Protein AF-A0AAW8TXR7-F1 (afdb_monomer_lite)

Secondary structure (DSSP, 8-state):
-HHHHHHHHHHHHHHHHHHHHHHHHHHHHHHHH----SSHHHHHHHHHHHHHHHHHHHTTTS-HHHHHHHHHHHHHHHHHHHHHTTT-EEEEEE-TTSS-EEEEEEPTTS-EEE-GGGGGS-SSSSTT-----SSS-TT-S---PPBPSS---S-EEEEEETTEEEEEEE-TTS-EEEEEEESS---PPPHHHHHHHH-SEEE-SS-EEETTSSSEEEE-SS-EEEE-GGGEEEETTEEEEE-TT--EEEEEEE-TTSSEEEEEES-TT----EEEEE----

Radius of gyration: 25.74 Å; chains: 1; bounding box: 68×40×78 Å

Structure (mmCIF, N/CA/C/O backbone):
data_AF-A0AAW8TXR7-F1
#
_entry.id   AF-A0AAW8TXR7-F1
#
loop_
_atom_site.group_PDB
_atom_site.id
_atom_site.type_symbol
_atom_site.label_atom_id
_atom_site.label_alt_id
_atom_site.label_comp_id
_atom_site.label_asym_id
_atom_site.label_entity_id
_atom_site.label_seq_id
_atom_site.pdbx_PDB_ins_code
_atom_site.Cartn_x
_atom_site.Cartn_y
_atom_site.Cartn_z
_atom_site.occupancy
_atom_site.B_iso_or_equiv
_atom_site.auth_seq_id
_atom_site.auth_comp_id
_atom_site.auth_asym_id
_atom_site.auth_atom_id
_atom_site.pdbx_PDB_model_num
ATOM 1 N N . MET A 1 1 ? -27.185 -14.113 50.033 1.00 52.25 1 MET A N 1
ATOM 2 C CA . MET A 1 1 ? -27.588 -13.299 48.856 1.00 52.25 1 MET A CA 1
ATOM 3 C C . MET A 1 1 ? -27.057 -11.859 48.858 1.00 52.25 1 MET A C 1
ATOM 5 O O . MET A 1 1 ? -26.459 -11.481 47.861 1.00 52.25 1 MET A O 1
ATOM 9 N N . LYS A 1 2 ? -27.214 -11.048 49.926 1.00 59.97 2 LYS A N 1
ATOM 10 C CA . LYS A 1 2 ? -26.693 -9.654 49.956 1.00 59.97 2 LYS A CA 1
ATOM 11 C C . LYS A 1 2 ? -25.172 -9.556 49.721 1.00 59.97 2 LYS A C 1
ATOM 13 O O . LYS A 1 2 ? -24.739 -8.722 48.938 1.00 59.97 2 LYS A O 1
ATOM 18 N N . LYS A 1 3 ? -24.385 -10.458 50.324 1.00 62.91 3 LYS A N 1
ATOM 19 C CA . LYS A 1 3 ? -22.913 -10.490 50.201 1.00 62.91 3 LYS A CA 1
ATOM 20 C C . LYS A 1 3 ? -22.437 -10.848 48.781 1.00 62.91 3 LYS A C 1
ATOM 22 O O . LYS A 1 3 ? -21.595 -10.157 48.236 1.00 62.91 3 LYS A O 1
ATOM 27 N N . GLN A 1 4 ? -23.044 -11.853 48.140 1.00 63.09 4 GLN A N 1
ATOM 28 C CA . GLN A 1 4 ? -22.749 -12.218 46.742 1.00 63.09 4 GLN A CA 1
ATOM 29 C C . GLN A 1 4 ? -23.169 -11.134 45.739 1.00 63.09 4 GLN A C 1
ATOM 31 O O . GLN A 1 4 ? -22.418 -10.849 44.814 1.00 63.09 4 GLN A O 1
ATOM 36 N N . ARG A 1 5 ? -24.329 -10.485 45.944 1.00 66.38 5 ARG A N 1
ATOM 37 C CA . ARG A 1 5 ? -24.730 -9.323 45.130 1.00 66.38 5 ARG A CA 1
ATOM 38 C C . ARG A 1 5 ? -23.728 -8.179 45.249 1.00 66.38 5 ARG A C 1
ATOM 40 O O . ARG A 1 5 ? -23.373 -7.616 44.227 1.00 66.38 5 ARG A O 1
ATOM 47 N N . SER A 1 6 ? -23.254 -7.895 46.464 1.00 74.44 6 SER A N 1
ATOM 48 C CA . SER A 1 6 ? -22.233 -6.873 46.714 1.00 74.44 6 SER A CA 1
ATOM 49 C C . SER A 1 6 ? -20.909 -7.190 46.017 1.00 74.44 6 SER A C 1
ATOM 51 O O . SER A 1 6 ? -20.316 -6.294 45.435 1.00 74.44 6 SER A O 1
ATOM 53 N N . VAL A 1 7 ? -20.457 -8.447 46.035 1.00 82.25 7 VAL A N 1
ATOM 54 C CA . VAL A 1 7 ? -19.210 -8.849 45.361 1.00 82.25 7 VAL A CA 1
ATOM 55 C C . VAL A 1 7 ? -19.332 -8.711 43.841 1.00 82.25 7 VAL A C 1
ATOM 57 O O . VAL A 1 7 ? -18.452 -8.133 43.213 1.00 82.25 7 VAL A O 1
ATOM 60 N N . LEU A 1 8 ? -20.440 -9.171 43.247 1.00 84.12 8 LEU A N 1
ATOM 61 C CA . LEU A 1 8 ? -20.661 -9.078 41.799 1.00 84.12 8 LEU A CA 1
ATOM 62 C C . LEU A 1 8 ? -20.716 -7.620 41.315 1.00 84.12 8 LEU A C 1
ATOM 64 O O . LEU A 1 8 ? -20.118 -7.292 40.293 1.00 84.12 8 LEU A O 1
ATOM 68 N N . THR A 1 9 ? -21.389 -6.735 42.057 1.00 87.06 9 THR A N 1
ATOM 69 C CA . THR A 1 9 ? -21.455 -5.304 41.718 1.00 87.06 9 THR A CA 1
ATOM 70 C C . THR A 1 9 ? -20.094 -4.628 41.834 1.00 87.06 9 THR A C 1
ATOM 72 O O . THR A 1 9 ? -19.757 -3.802 40.992 1.00 87.06 9 THR A O 1
ATOM 75 N N . THR A 1 10 ? -19.286 -5.008 42.829 1.00 87.75 10 THR A N 1
ATOM 76 C CA . THR A 1 10 ? -17.920 -4.490 42.981 1.00 87.75 10 THR A CA 1
ATOM 77 C C . THR A 1 10 ? -17.018 -4.949 41.837 1.00 87.75 10 THR A C 1
ATOM 79 O O . THR A 1 10 ? -16.294 -4.131 41.281 1.00 87.75 10 THR A O 1
ATOM 82 N N . ILE A 1 11 ? -17.093 -6.220 41.428 1.00 90.69 11 ILE A N 1
ATOM 83 C CA . ILE A 1 11 ? -16.323 -6.730 40.282 1.00 90.69 11 ILE A CA 1
ATOM 84 C C . ILE A 1 11 ? -16.726 -6.003 38.993 1.00 90.69 11 ILE A C 1
ATOM 86 O O . ILE A 1 11 ? -15.858 -5.532 38.261 1.00 90.69 11 ILE A O 1
ATOM 90 N N . ALA A 1 12 ? -18.032 -5.858 38.738 1.00 90.88 12 ALA A N 1
ATOM 91 C CA . ALA A 1 12 ? -18.532 -5.138 37.568 1.00 90.88 12 ALA A CA 1
ATOM 92 C C . ALA A 1 12 ? -18.058 -3.677 37.546 1.00 90.88 12 ALA A C 1
ATOM 94 O O . ALA A 1 12 ? -17.661 -3.179 36.495 1.00 90.88 12 ALA A O 1
ATOM 95 N N . PHE A 1 13 ? -18.041 -3.013 38.706 1.00 92.38 13 PHE A N 1
ATOM 96 C CA . PHE A 1 13 ? -17.537 -1.648 38.839 1.00 92.38 13 PHE A CA 1
ATOM 97 C C . PHE A 1 13 ? -16.047 -1.548 38.497 1.00 92.38 13 PHE A C 1
ATOM 99 O O . PHE A 1 13 ? -15.664 -0.715 37.680 1.00 92.38 13 PHE A O 1
ATOM 106 N N . VAL A 1 14 ? -15.214 -2.416 39.082 1.00 93.62 14 VAL A N 1
ATOM 107 C CA . VAL A 1 14 ? -13.763 -2.424 38.836 1.00 93.62 14 VAL A CA 1
ATOM 108 C C . VAL A 1 14 ? -13.464 -2.677 37.357 1.00 93.62 14 VAL A C 1
ATOM 110 O O . VAL A 1 14 ? -12.665 -1.955 36.768 1.00 93.62 14 VAL A O 1
ATOM 113 N N . LEU A 1 15 ? -14.139 -3.645 36.730 1.00 93.75 15 LEU A N 1
ATOM 114 C CA . LEU A 1 15 ? -13.956 -3.938 35.306 1.00 93.75 15 LEU A CA 1
ATOM 115 C C . LEU A 1 15 ? -14.412 -2.783 34.407 1.00 93.75 15 LEU A C 1
ATOM 117 O O . LEU A 1 15 ? -13.686 -2.416 33.487 1.00 93.75 15 LEU A O 1
ATOM 121 N N . ALA A 1 16 ? -15.576 -2.182 34.680 1.00 93.12 16 ALA A N 1
ATOM 122 C CA . ALA A 1 16 ? -16.055 -1.024 33.925 1.00 93.12 16 ALA A CA 1
ATOM 123 C C . ALA A 1 16 ? -15.074 0.150 34.020 1.00 93.12 16 ALA A C 1
ATOM 125 O O . ALA A 1 16 ? -14.772 0.782 33.011 1.00 93.12 16 ALA A O 1
ATOM 126 N N . PHE A 1 17 ? -14.548 0.413 35.220 1.00 93.31 17 PHE A N 1
ATOM 127 C CA . PHE A 1 17 ? -13.584 1.481 35.453 1.00 93.31 17 PHE A CA 1
ATOM 128 C C . PHE A 1 17 ? -12.261 1.231 34.722 1.00 93.31 17 PHE A C 1
ATOM 130 O O . PHE A 1 17 ? -11.768 2.127 34.046 1.00 93.31 17 PHE A O 1
ATOM 137 N N . LEU A 1 18 ? -11.712 0.014 34.800 1.00 93.62 18 LEU A N 1
ATOM 138 C CA . LEU A 1 18 ? -10.482 -0.350 34.091 1.00 93.62 18 LEU A CA 1
ATOM 139 C C . LEU A 1 18 ? -10.644 -0.232 32.573 1.00 93.62 18 LEU A C 1
ATOM 141 O O . LEU A 1 18 ? -9.792 0.358 31.915 1.00 93.62 18 LEU A O 1
ATOM 145 N N . LEU A 1 19 ? -11.744 -0.745 32.016 1.00 93.19 19 LEU A N 1
ATOM 146 C CA . LEU A 1 19 ? -12.017 -0.642 30.583 1.00 93.19 19 LEU A CA 1
ATOM 147 C C . LEU A 1 19 ? -12.194 0.813 30.142 1.00 93.19 19 LEU A C 1
ATOM 149 O O . LEU A 1 19 ? -11.653 1.199 29.111 1.00 93.19 19 LEU A O 1
ATOM 153 N N . LEU A 1 20 ? -12.901 1.631 30.926 1.00 92.62 20 LEU A N 1
ATOM 154 C CA . LEU A 1 20 ? -13.069 3.055 30.639 1.00 92.62 20 LEU A CA 1
ATOM 155 C C . LEU A 1 20 ? -11.742 3.815 30.734 1.00 92.62 20 LEU A C 1
ATOM 157 O O . LEU A 1 20 ? -11.479 4.681 29.907 1.00 92.62 20 LEU A O 1
ATOM 161 N N . PHE A 1 21 ? -10.883 3.465 31.691 1.00 92.06 21 PHE A N 1
ATOM 162 C CA . PHE A 1 21 ? -9.545 4.036 31.808 1.00 92.06 21 PHE A CA 1
ATOM 163 C C . PHE A 1 21 ? -8.670 3.679 30.599 1.00 92.06 21 PHE A C 1
ATOM 165 O O . PHE A 1 21 ? -8.070 4.567 29.998 1.00 92.06 21 PHE A O 1
ATOM 172 N N . ILE A 1 22 ? -8.664 2.407 30.186 1.00 88.44 22 ILE A N 1
ATOM 173 C CA . ILE A 1 22 ? -7.965 1.953 28.975 1.00 88.44 22 ILE A CA 1
ATOM 174 C C . ILE A 1 22 ? -8.508 2.682 27.740 1.00 88.44 22 ILE A C 1
ATOM 176 O O . ILE A 1 22 ? -7.725 3.190 26.944 1.00 88.44 22 ILE A O 1
ATOM 180 N N . GLN A 1 23 ? -9.830 2.794 27.595 1.00 87.31 23 GLN A N 1
ATOM 181 C CA . GLN A 1 23 ? -10.448 3.529 26.488 1.00 87.31 23 GLN A CA 1
ATOM 182 C C . GLN A 1 23 ? -10.100 5.020 26.507 1.00 87.31 23 GLN A C 1
ATOM 184 O O . GLN A 1 23 ? -9.845 5.596 25.456 1.00 87.31 23 GLN A O 1
ATOM 189 N N . GLY A 1 24 ? -10.031 5.642 27.685 1.00 85.12 24 GLY A N 1
ATOM 190 C CA . GLY A 1 24 ? -9.594 7.028 27.839 1.00 85.12 24 GLY A CA 1
ATOM 191 C C . GLY A 1 24 ? -8.148 7.229 27.392 1.00 85.12 24 GLY A C 1
ATOM 192 O O . GLY A 1 24 ? -7.868 8.156 26.636 1.00 85.12 24 GLY A O 1
ATOM 193 N N . ILE A 1 25 ? -7.246 6.323 27.786 1.00 82.75 25 ILE A N 1
ATOM 194 C CA . ILE A 1 25 ? -5.864 6.306 27.296 1.00 82.75 25 ILE A CA 1
ATOM 195 C C . ILE A 1 25 ? -5.868 6.175 25.772 1.00 82.75 25 ILE A C 1
ATOM 197 O O . ILE A 1 25 ? -5.327 7.039 25.094 1.00 82.75 25 ILE A O 1
ATOM 201 N N . LEU A 1 26 ? -6.539 5.164 25.217 1.00 78.19 26 LEU A N 1
ATOM 202 C CA . LEU A 1 26 ? -6.592 4.945 23.769 1.00 78.19 26 LEU A CA 1
ATOM 203 C C . LEU A 1 26 ? -7.195 6.136 23.012 1.00 78.19 26 LEU A C 1
ATOM 205 O O . LEU A 1 26 ? -6.731 6.448 21.923 1.00 78.19 26 LEU A O 1
ATOM 209 N N . ALA A 1 27 ? -8.166 6.850 23.585 1.00 78.88 27 ALA A N 1
ATOM 210 C CA . ALA A 1 27 ? -8.738 8.057 22.995 1.00 78.88 27 ALA A CA 1
ATOM 211 C C . ALA A 1 27 ? -7.749 9.235 22.982 1.00 78.88 27 ALA A C 1
ATOM 213 O O . ALA A 1 27 ? -7.658 9.945 21.982 1.00 78.88 27 ALA A O 1
ATOM 214 N N . VAL A 1 28 ? -6.976 9.427 24.056 1.00 74.75 28 VAL A N 1
ATOM 215 C CA . VAL A 1 28 ? -5.880 10.412 24.085 1.00 74.75 28 VAL A CA 1
ATOM 216 C C . VAL A 1 28 ? -4.830 10.035 23.045 1.00 74.75 28 VAL A C 1
ATOM 218 O O . VAL A 1 28 ? -4.435 10.864 22.233 1.00 74.75 28 VAL A O 1
ATOM 221 N N . PHE A 1 29 ? -4.437 8.768 23.006 1.00 66.69 29 PHE A N 1
ATOM 222 C CA . PHE A 1 29 ? -3.491 8.257 22.025 1.00 66.69 29 PHE A CA 1
ATOM 223 C C . PHE A 1 29 ? -4.003 8.424 20.584 1.00 66.69 29 PHE A C 1
ATOM 225 O O . PHE A 1 29 ? -3.245 8.831 19.709 1.00 66.69 29 PHE A O 1
ATOM 232 N N . ARG A 1 30 ? -5.302 8.232 20.342 1.00 65.75 30 ARG A N 1
ATOM 233 C CA . ARG A 1 30 ? -5.948 8.531 19.060 1.00 65.75 30 ARG A CA 1
ATOM 234 C C . ARG A 1 30 ? -5.908 10.015 18.716 1.00 65.75 30 ARG A C 1
ATOM 236 O O . ARG A 1 30 ? -5.673 10.357 17.569 1.00 65.75 30 ARG A O 1
ATOM 243 N N . TYR A 1 31 ? -6.136 10.906 19.673 1.00 63.94 31 TYR A N 1
ATOM 244 C CA . TYR A 1 31 ? -6.110 12.344 19.405 1.00 63.94 31 TYR A CA 1
ATOM 245 C C . TYR A 1 31 ? -4.695 12.848 19.091 1.00 63.94 31 TYR A C 1
ATOM 247 O O . TYR A 1 31 ? -4.502 13.608 18.148 1.00 63.94 31 TYR A O 1
ATOM 255 N N . TRP A 1 32 ? -3.705 12.412 19.872 1.00 53.81 32 TRP A N 1
ATOM 256 C CA . TRP A 1 32 ? -2.329 12.905 19.774 1.00 53.81 32 TRP A CA 1
ATOM 257 C C . TRP A 1 32 ? -1.500 12.197 18.700 1.00 53.81 32 TRP A C 1
ATOM 259 O O . TRP A 1 32 ? -0.660 12.831 18.070 1.00 53.81 32 TRP A O 1
ATOM 269 N N . PHE A 1 33 ? -1.735 10.902 18.489 1.00 51.56 33 PHE A N 1
ATOM 270 C CA . PHE A 1 33 ? -0.946 10.057 17.585 1.00 51.56 33 PHE A CA 1
ATOM 271 C C . PHE A 1 33 ? -1.778 9.451 16.449 1.00 51.56 33 PHE A C 1
ATOM 273 O O . PHE A 1 33 ? -1.282 8.582 15.743 1.00 51.56 33 PHE A O 1
ATOM 280 N N . GLN A 1 34 ? -3.045 9.860 16.298 1.00 51.47 34 GLN A N 1
ATOM 281 C CA . GLN A 1 34 ? -3.960 9.381 15.249 1.00 51.47 34 GLN A CA 1
ATOM 282 C C . GLN A 1 34 ? -4.110 7.850 15.211 1.00 51.47 34 GLN A C 1
ATOM 284 O O . GLN A 1 34 ? -4.432 7.256 14.190 1.00 51.47 34 GLN A O 1
ATOM 289 N N . LEU A 1 35 ? -3.932 7.195 16.364 1.00 54.22 35 LEU A N 1
ATOM 290 C CA . LEU A 1 35 ? -4.066 5.750 16.498 1.00 54.22 35 LEU A CA 1
ATOM 291 C C . LEU A 1 35 ? -5.511 5.290 16.272 1.00 54.22 35 LEU A C 1
ATOM 293 O O . LEU A 1 35 ? -6.407 5.568 17.071 1.00 54.22 35 LEU A O 1
ATOM 297 N N . GLU A 1 36 ? -5.732 4.537 15.200 1.00 52.34 36 GLU A N 1
ATOM 298 C CA . GLU A 1 36 ? -6.986 3.844 14.921 1.00 52.34 36 GLU A CA 1
ATOM 299 C C . GLU A 1 36 ? -6.907 2.356 15.272 1.00 52.34 36 GLU A C 1
ATOM 301 O O . GLU A 1 36 ? -5.851 1.736 15.237 1.00 52.34 36 GLU A O 1
ATOM 306 N N . PHE A 1 37 ? -8.032 1.745 15.634 1.00 57.56 37 PHE A N 1
ATOM 307 C CA . PHE A 1 37 ? -8.063 0.290 15.739 1.00 57.56 37 PHE A CA 1
ATOM 308 C C . PHE A 1 37 ? -7.988 -0.302 14.334 1.00 57.56 37 PHE A C 1
ATOM 310 O O . PHE A 1 37 ? -8.699 0.164 13.445 1.00 57.56 37 PHE A O 1
ATOM 317 N N . ASN A 1 38 ? -7.235 -1.393 14.165 1.00 54.34 38 ASN A N 1
ATOM 318 C CA . ASN A 1 38 ? -7.251 -2.162 12.916 1.00 54.34 38 ASN A CA 1
ATOM 319 C C . ASN A 1 38 ? -8.688 -2.561 12.514 1.00 54.34 38 ASN A C 1
ATOM 321 O O . ASN A 1 38 ? -9.043 -2.592 11.342 1.00 54.34 38 ASN A O 1
ATOM 325 N N . ASN A 1 39 ? -9.549 -2.790 13.515 1.00 60.19 39 ASN A N 1
ATOM 326 C CA . ASN A 1 39 ? -10.989 -2.889 13.330 1.00 60.19 39 ASN A CA 1
ATOM 327 C C . ASN A 1 39 ? -11.726 -1.852 14.208 1.00 60.19 39 ASN A C 1
ATOM 329 O O . ASN A 1 39 ? -11.774 -2.027 15.433 1.00 60.19 39 ASN A O 1
ATOM 333 N N . PRO A 1 40 ? -12.353 -0.816 13.615 1.00 65.38 40 PRO A N 1
ATOM 334 C CA . PRO A 1 40 ? -13.119 0.198 14.345 1.00 65.38 40 PRO A CA 1
ATOM 335 C C . PRO A 1 40 ? -14.233 -0.377 15.234 1.00 65.38 40 PRO A C 1
ATOM 337 O O . PRO A 1 40 ? -14.562 0.204 16.269 1.00 65.38 40 PRO A O 1
ATOM 340 N N . LEU A 1 41 ? -14.778 -1.550 14.890 1.00 68.81 41 LEU A N 1
ATOM 341 C CA . LEU A 1 41 ? -15.823 -2.231 15.660 1.00 68.81 41 LEU A CA 1
ATOM 342 C C . LEU A 1 41 ? -15.361 -2.604 17.077 1.00 68.81 41 LEU A C 1
ATOM 344 O O . LEU A 1 41 ? -16.189 -2.654 17.986 1.00 68.81 41 LEU A O 1
ATOM 348 N N . LEU A 1 42 ? -14.059 -2.830 17.297 1.00 74.38 42 LEU A N 1
ATOM 349 C CA . LEU A 1 42 ? -13.519 -3.172 18.619 1.00 74.38 42 LEU A CA 1
ATOM 350 C C . LEU A 1 42 ? -13.675 -2.023 19.617 1.00 74.38 42 LEU A C 1
ATOM 352 O O . LEU A 1 42 ? -14.023 -2.262 20.773 1.00 74.38 42 LEU A O 1
ATOM 356 N N . PHE A 1 43 ? -13.484 -0.781 19.168 1.00 77.62 43 PHE A N 1
ATOM 357 C CA . PHE A 1 43 ? -13.691 0.403 20.002 1.00 77.62 43 PHE A CA 1
ATOM 358 C C . PHE A 1 43 ? -15.136 0.460 20.516 1.00 77.62 43 PHE A C 1
ATOM 360 O O . PHE A 1 43 ? -15.381 0.553 21.720 1.00 77.62 43 PHE A O 1
ATOM 367 N N . TYR A 1 44 ? -16.103 0.315 19.607 1.00 80.88 44 TYR A N 1
ATOM 368 C CA . TYR A 1 44 ? -17.526 0.338 19.944 1.00 80.88 44 TYR A CA 1
ATOM 369 C C . TYR A 1 44 ? -17.955 -0.888 20.762 1.00 80.88 44 TYR A C 1
ATOM 371 O O . TYR A 1 44 ? -18.720 -0.751 21.715 1.00 80.88 44 TYR A O 1
ATOM 379 N N . GLY A 1 45 ? -17.420 -2.074 20.460 1.00 83.44 45 GLY A N 1
ATOM 380 C CA . GLY A 1 45 ? -17.689 -3.302 21.211 1.00 83.44 45 GLY A CA 1
ATOM 381 C C . GLY A 1 45 ? -17.235 -3.215 22.670 1.00 83.44 45 GLY A C 1
ATOM 382 O O . GLY A 1 45 ? -17.987 -3.579 23.577 1.00 83.44 45 GLY A O 1
ATOM 383 N N . ILE A 1 46 ? -16.045 -2.655 22.921 1.00 87.06 46 ILE A N 1
ATOM 384 C CA . ILE A 1 46 ? -15.561 -2.408 24.287 1.00 87.06 46 ILE A CA 1
ATOM 385 C C . ILE A 1 46 ? -16.455 -1.380 24.995 1.00 87.06 46 ILE A C 1
ATOM 387 O O . ILE A 1 46 ? -16.824 -1.596 26.150 1.00 87.06 46 ILE A O 1
ATOM 391 N N . ASN A 1 47 ? -16.875 -0.311 24.309 1.00 88.69 47 ASN A N 1
ATOM 392 C CA . ASN A 1 47 ? -17.788 0.688 24.877 1.00 88.69 47 ASN A CA 1
ATOM 393 C C . ASN A 1 47 ? -19.161 0.103 25.244 1.00 88.69 47 ASN A C 1
ATOM 395 O O . ASN A 1 47 ? -19.695 0.422 26.307 1.00 88.69 47 ASN A O 1
ATOM 399 N N . VAL A 1 48 ? -19.710 -0.806 24.434 1.00 90.12 48 VAL A N 1
ATOM 400 C CA . VAL A 1 48 ? -20.923 -1.566 24.785 1.00 90.12 48 VAL A CA 1
ATOM 401 C C . VAL A 1 48 ? -20.698 -2.381 26.063 1.00 90.12 48 VAL A C 1
ATOM 403 O O . VAL A 1 48 ? -21.528 -2.341 26.975 1.00 90.12 48 VAL A O 1
ATOM 406 N N . GLY A 1 49 ? -19.553 -3.062 26.176 1.00 91.31 49 GLY A N 1
ATOM 407 C CA . GLY A 1 49 ? -19.162 -3.789 27.387 1.00 91.31 49 GLY A CA 1
ATOM 408 C C . GLY A 1 49 ? -19.099 -2.892 28.628 1.00 91.31 49 GLY A C 1
ATOM 409 O O . GLY A 1 49 ? -19.651 -3.249 29.672 1.00 91.31 49 GLY A O 1
ATOM 410 N N . ILE A 1 50 ? -18.505 -1.700 28.502 1.00 93.19 50 ILE A N 1
ATOM 411 C CA . ILE A 1 50 ? -18.445 -0.693 29.572 1.00 93.19 50 ILE A CA 1
ATOM 412 C C . ILE A 1 50 ? -19.852 -0.286 30.010 1.00 93.19 50 ILE A C 1
ATOM 414 O O . ILE A 1 50 ? -20.138 -0.311 31.206 1.00 93.19 50 ILE A O 1
ATOM 418 N N . VAL A 1 51 ? -20.746 0.048 29.071 1.00 93.06 51 VAL A N 1
ATOM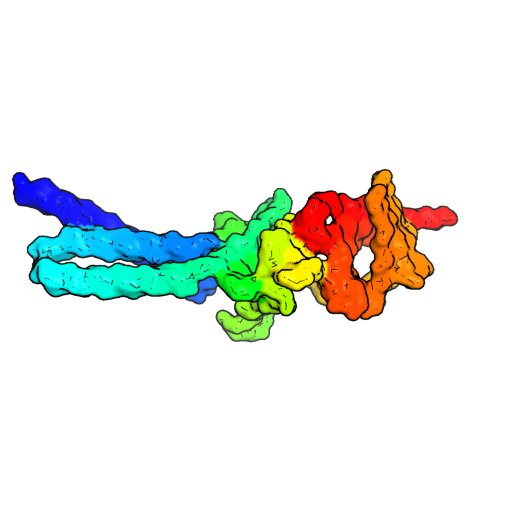 419 C CA . VAL A 1 51 ? -22.124 0.457 29.393 1.00 93.06 51 VAL A CA 1
ATOM 420 C C . VAL A 1 51 ? -22.859 -0.658 30.139 1.00 93.06 51 VAL A C 1
ATOM 422 O O . VAL A 1 51 ? -23.486 -0.396 31.168 1.00 93.06 51 VAL A O 1
ATOM 425 N N . CYS A 1 52 ? -22.743 -1.908 29.690 1.00 93.31 52 CYS A N 1
ATOM 426 C CA . CYS A 1 52 ? -23.359 -3.060 30.353 1.00 93.31 52 CYS A CA 1
ATOM 427 C C . CYS A 1 52 ? -22.825 -3.271 31.781 1.00 93.31 52 CYS A C 1
ATOM 429 O O . CYS A 1 52 ? -23.610 -3.411 32.723 1.00 93.31 52 CYS A O 1
ATOM 431 N N . LEU A 1 53 ? -21.501 -3.247 31.967 1.00 94.19 53 LEU A N 1
ATOM 432 C CA . LEU A 1 53 ? -20.867 -3.434 33.276 1.00 94.19 53 LEU A CA 1
ATOM 433 C C . LEU A 1 53 ? -21.171 -2.275 34.236 1.00 94.19 53 LEU A C 1
ATOM 435 O O . LEU A 1 53 ? -21.524 -2.514 35.393 1.00 94.19 53 LEU A O 1
ATOM 439 N N . ALA A 1 54 ? -21.122 -1.032 33.754 1.00 92.50 54 ALA A N 1
ATOM 440 C CA . ALA A 1 54 ? -21.477 0.152 34.532 1.00 92.50 54 ALA A CA 1
ATOM 441 C C . ALA A 1 54 ? -22.954 0.124 34.956 1.00 92.50 54 ALA A C 1
ATOM 443 O O . ALA A 1 54 ? -23.280 0.426 36.104 1.00 92.50 54 ALA A O 1
ATOM 444 N N . THR A 1 55 ? -23.849 -0.323 34.070 1.00 92.50 55 THR A N 1
ATOM 445 C CA . THR A 1 55 ? -25.275 -0.509 34.385 1.00 92.50 55 THR A CA 1
ATOM 446 C C . THR A 1 55 ? -25.458 -1.515 35.521 1.00 92.50 55 THR A C 1
ATOM 448 O O . THR A 1 55 ? -26.178 -1.241 36.482 1.00 92.50 55 THR A O 1
ATOM 451 N N . LEU A 1 56 ? -24.775 -2.662 35.464 1.00 90.75 56 LEU A N 1
ATOM 452 C CA . LEU A 1 56 ? -24.828 -3.670 36.528 1.00 90.75 56 LEU A CA 1
ATOM 453 C C . LEU A 1 56 ? -24.268 -3.144 37.857 1.00 90.75 56 LEU A C 1
ATOM 455 O O . LEU A 1 56 ? -24.842 -3.422 38.912 1.00 90.75 56 LEU A O 1
ATOM 459 N N . ALA A 1 57 ? -23.186 -2.367 37.809 1.00 91.12 57 ALA A N 1
ATOM 460 C CA . ALA A 1 57 ? -22.558 -1.772 38.984 1.00 91.12 57 ALA A CA 1
ATOM 461 C C . ALA A 1 57 ? -23.442 -0.713 39.666 1.00 91.12 57 ALA A C 1
ATOM 463 O O . ALA A 1 57 ? -23.507 -0.668 40.893 1.00 91.12 57 ALA A O 1
ATOM 464 N N . ILE A 1 58 ? -24.143 0.118 38.886 1.00 89.25 58 ILE A N 1
ATOM 465 C CA . ILE A 1 58 ? -24.909 1.278 39.375 1.00 89.25 58 ILE A CA 1
ATOM 466 C C . ILE A 1 58 ? -26.363 0.917 39.733 1.00 89.25 58 ILE A C 1
ATOM 468 O O . ILE A 1 58 ? -26.983 1.581 40.567 1.00 89.25 58 ILE A O 1
ATOM 472 N N . ALA A 1 59 ? -26.908 -0.169 39.175 1.00 88.44 59 ALA A N 1
ATOM 473 C CA . ALA A 1 59 ? -28.280 -0.635 39.408 1.00 88.44 59 ALA A CA 1
ATOM 474 C C . ALA A 1 59 ? -28.746 -0.747 40.881 1.00 88.44 59 ALA A C 1
ATOM 476 O O . ALA A 1 59 ? -29.954 -0.620 41.114 1.00 88.44 59 ALA A O 1
ATOM 477 N N . PRO A 1 60 ? -27.881 -1.005 41.884 1.00 87.31 60 PRO A N 1
ATOM 478 C CA . PRO A 1 60 ? -28.278 -0.977 43.294 1.00 87.31 60 PRO A CA 1
ATOM 479 C C . PRO A 1 60 ? -28.492 0.429 43.876 1.00 87.31 60 PRO A C 1
ATOM 481 O O . PRO A 1 60 ? -29.171 0.543 44.892 1.00 87.31 60 PRO A O 1
ATOM 484 N N . TYR A 1 61 ? -27.905 1.467 43.274 1.00 86.25 61 TYR A N 1
ATOM 485 C CA . TYR A 1 61 ? -27.788 2.809 43.859 1.00 86.25 61 TYR A CA 1
ATOM 486 C C . TYR A 1 61 ? -28.750 3.835 43.249 1.00 86.25 61 TYR A C 1
ATOM 488 O O . TYR A 1 61 ? -29.046 4.849 43.874 1.00 86.25 61 TYR A O 1
ATOM 496 N N . ILE A 1 62 ? -29.243 3.580 42.036 1.00 87.88 62 ILE A N 1
ATOM 497 C CA . ILE A 1 62 ? -30.109 4.494 41.280 1.00 87.88 62 ILE A CA 1
ATOM 498 C C . ILE A 1 62 ? -31.428 3.800 40.925 1.00 87.88 62 ILE A C 1
ATOM 500 O O . ILE A 1 62 ? -31.532 2.572 40.884 1.00 87.88 62 ILE A O 1
ATOM 504 N N . ASN A 1 63 ? -32.465 4.593 40.643 1.00 90.56 63 ASN A N 1
ATOM 505 C CA . ASN A 1 63 ? -33.713 4.089 40.088 1.00 90.56 63 ASN A CA 1
ATOM 506 C C . ASN A 1 63 ? -33.461 3.321 38.778 1.00 90.56 63 ASN A C 1
ATOM 508 O O . ASN A 1 63 ? -33.078 3.896 37.757 1.00 90.56 63 ASN A O 1
ATOM 512 N N . ARG A 1 64 ? -33.758 2.019 38.804 1.00 86.88 64 ARG A N 1
ATOM 513 C CA . ARG A 1 64 ? -33.548 1.100 37.680 1.00 86.88 64 ARG A CA 1
ATOM 514 C C . ARG A 1 64 ? -34.219 1.562 36.393 1.00 86.88 64 ARG A C 1
ATOM 516 O O . ARG A 1 64 ? -33.640 1.374 35.335 1.00 86.88 64 ARG A O 1
ATOM 523 N N . ARG A 1 65 ? -35.406 2.179 36.462 1.00 88.81 65 ARG A N 1
ATOM 524 C CA . ARG A 1 65 ? -36.112 2.652 35.258 1.00 88.81 65 ARG A CA 1
ATOM 525 C C . ARG A 1 65 ? -35.309 3.730 34.533 1.00 88.81 65 ARG A C 1
ATOM 527 O O . ARG A 1 65 ? -35.120 3.629 33.330 1.00 88.81 65 ARG A O 1
ATOM 534 N N . ILE A 1 66 ? -34.797 4.711 35.278 1.00 89.38 66 ILE A N 1
ATOM 535 C CA . ILE A 1 66 ? -33.979 5.800 34.727 1.00 89.38 66 ILE A CA 1
ATOM 536 C C . ILE A 1 66 ? -32.665 5.239 34.183 1.00 89.38 66 ILE A C 1
ATOM 538 O O . ILE A 1 66 ? -32.276 5.560 33.064 1.00 89.38 66 ILE A O 1
ATOM 542 N N . LEU A 1 67 ? -32.020 4.353 34.947 1.00 90.94 67 LEU A N 1
ATOM 543 C CA . LEU A 1 67 ? -30.770 3.724 34.536 1.00 90.94 67 LEU A CA 1
ATOM 544 C C . LEU A 1 67 ? -30.932 2.933 33.230 1.00 90.94 67 LEU A C 1
ATOM 546 O O . LEU A 1 67 ? -30.151 3.135 32.312 1.00 90.94 67 LEU A O 1
ATOM 550 N N . PHE A 1 68 ? -31.962 2.091 33.109 1.00 90.06 68 PHE A N 1
ATOM 551 C CA . PHE A 1 68 ? -32.193 1.315 31.888 1.00 90.06 68 PHE A CA 1
ATOM 552 C C . PHE A 1 68 ? -32.507 2.195 30.675 1.00 90.06 68 PHE A C 1
ATOM 554 O O . PHE A 1 68 ? -32.054 1.872 29.580 1.00 90.06 68 PHE A O 1
ATOM 561 N N . VAL A 1 69 ? -33.227 3.309 30.854 1.00 92.94 69 VAL A N 1
ATOM 562 C CA . VAL A 1 69 ? -33.471 4.272 29.765 1.00 92.94 69 VAL A CA 1
ATOM 563 C C . VAL A 1 69 ? -32.159 4.907 29.302 1.00 92.94 69 VAL A C 1
ATOM 565 O O . VAL A 1 69 ? -31.874 4.901 28.108 1.00 92.94 69 VAL A O 1
ATOM 568 N N . LEU A 1 70 ? -31.331 5.396 30.230 1.00 91.38 70 LEU A N 1
ATOM 569 C CA . LEU A 1 70 ? -30.038 6.002 29.899 1.00 91.38 70 LEU A CA 1
ATOM 570 C C . LEU A 1 70 ? -29.091 5.000 29.232 1.00 91.38 70 LEU A C 1
ATOM 572 O O . LEU A 1 70 ? -28.517 5.302 28.188 1.00 91.38 70 LEU A O 1
ATOM 576 N N . SER A 1 71 ? -28.966 3.794 29.787 1.00 91.62 71 SER A N 1
ATOM 577 C CA . SER A 1 71 ? -28.150 2.733 29.197 1.00 91.62 71 SER A CA 1
ATOM 578 C C . SER A 1 71 ? -28.657 2.336 27.813 1.00 91.62 71 SER A C 1
ATOM 580 O O . SER A 1 71 ? -27.851 2.134 26.914 1.00 91.62 71 SER A O 1
ATOM 582 N N . GLY A 1 72 ? -29.977 2.278 27.611 1.00 91.50 72 GLY A N 1
ATOM 583 C CA . GLY A 1 72 ? -30.579 2.018 26.304 1.00 91.50 72 GLY A CA 1
ATOM 584 C C . GLY A 1 72 ? -30.206 3.080 25.270 1.00 91.50 72 GLY A C 1
ATOM 585 O O . GLY A 1 72 ? -29.765 2.733 24.179 1.00 91.50 72 GLY A O 1
ATOM 586 N N . ILE A 1 73 ? -30.300 4.365 25.629 1.00 93.00 73 ILE A N 1
ATOM 587 C CA . ILE A 1 73 ? -29.886 5.475 24.755 1.00 93.00 73 ILE A CA 1
ATOM 588 C C . ILE A 1 73 ? -28.397 5.363 24.408 1.00 93.00 73 ILE A C 1
ATOM 590 O O . ILE A 1 73 ? -28.032 5.455 23.237 1.00 93.00 73 ILE A O 1
ATOM 594 N N . LEU A 1 74 ? -27.538 5.115 25.402 1.00 91.25 74 LEU A N 1
ATOM 595 C CA . LEU A 1 74 ? -26.100 4.947 25.179 1.00 91.25 74 LEU A CA 1
ATOM 596 C C . LEU A 1 74 ? -25.805 3.764 24.250 1.00 91.25 74 LEU A C 1
ATOM 598 O O . LEU A 1 74 ? -24.994 3.904 23.342 1.00 91.25 74 LEU A O 1
ATOM 602 N N . LEU A 1 75 ? -26.480 2.627 24.426 1.00 92.62 75 LEU A N 1
ATOM 603 C CA . LEU A 1 75 ? -26.311 1.460 23.558 1.00 92.62 75 LEU A CA 1
ATOM 604 C C . LEU A 1 75 ? -26.775 1.728 22.123 1.00 92.62 75 LEU A C 1
ATOM 606 O O . LEU A 1 75 ? -26.088 1.320 21.191 1.00 92.62 75 LEU A O 1
ATOM 610 N N . VAL A 1 76 ? -27.886 2.446 21.930 1.00 90.44 76 VAL A N 1
ATOM 611 C CA . VAL A 1 76 ? -28.344 2.856 20.592 1.00 90.44 76 VAL A CA 1
ATOM 612 C C . VAL A 1 76 ? -27.322 3.778 19.926 1.00 90.44 76 VAL A C 1
ATOM 614 O O . VAL A 1 76 ? -26.999 3.574 18.759 1.00 90.44 76 VAL A O 1
ATOM 617 N N . LEU A 1 77 ? -26.756 4.740 20.661 1.00 85.31 77 LEU A N 1
ATOM 618 C CA . LEU A 1 77 ? -25.705 5.620 20.142 1.00 85.31 77 LEU A CA 1
ATOM 619 C C . LEU A 1 77 ? -24.440 4.841 19.754 1.00 85.31 77 LEU A C 1
ATOM 621 O O . LEU A 1 77 ? -23.877 5.096 18.692 1.00 85.31 77 LEU A O 1
ATOM 625 N N . GLN A 1 78 ? -24.016 3.869 20.570 1.00 83.31 78 GLN A N 1
ATOM 626 C CA . GLN A 1 78 ? -22.883 3.000 20.230 1.00 83.31 78 GLN A CA 1
ATOM 627 C C . GLN A 1 78 ? -23.184 2.132 19.001 1.00 83.31 78 GLN A C 1
ATOM 629 O O . GLN A 1 78 ? -22.329 2.001 18.132 1.00 83.31 78 GLN A O 1
ATOM 634 N N . GLY A 1 79 ? -24.399 1.586 18.893 1.00 76.75 79 GLY A N 1
ATOM 635 C CA . GLY A 1 79 ? -24.831 0.804 17.732 1.00 76.75 79 GLY A CA 1
ATOM 636 C C . GLY A 1 79 ? -24.872 1.631 16.446 1.00 76.75 79 GLY A C 1
ATOM 637 O O . GLY A 1 79 ? -24.395 1.179 15.410 1.00 76.75 79 GLY A O 1
ATOM 638 N N . PHE A 1 80 ? -25.366 2.869 16.518 1.00 76.88 80 PHE A N 1
ATOM 639 C CA . PHE A 1 80 ? -25.346 3.796 15.388 1.00 76.88 80 PHE A CA 1
ATOM 640 C C . PHE A 1 80 ? -23.914 4.152 14.974 1.00 76.88 80 PHE A C 1
ATOM 642 O O . PHE A 1 80 ? -23.585 4.089 13.795 1.00 76.88 80 PHE A O 1
ATOM 649 N N . ALA A 1 81 ? -23.037 4.460 15.931 1.00 69.94 81 ALA A N 1
ATOM 650 C CA . ALA A 1 81 ? -21.639 4.764 15.637 1.00 69.94 81 ALA A CA 1
ATOM 651 C C . ALA A 1 81 ? -20.896 3.558 15.032 1.00 69.94 81 ALA A C 1
ATOM 653 O O . ALA A 1 81 ? -20.114 3.720 14.098 1.00 69.94 81 ALA A O 1
ATOM 654 N N . MET A 1 82 ? -21.201 2.348 15.508 1.00 69.56 82 MET A N 1
ATOM 655 C CA . MET A 1 82 ? -20.695 1.101 14.942 1.00 69.56 82 MET A CA 1
ATOM 656 C C . MET A 1 82 ? -21.173 0.895 13.498 1.00 69.56 82 MET A C 1
ATOM 658 O O . MET A 1 82 ? -20.378 0.487 12.663 1.00 69.56 82 MET A O 1
ATOM 662 N N . TYR A 1 83 ? -22.437 1.207 13.198 1.00 69.88 83 TYR A N 1
ATOM 663 C CA . TYR A 1 83 ? -23.005 1.122 11.849 1.00 69.88 83 TYR A CA 1
ATOM 664 C C . TYR A 1 83 ? -22.394 2.148 10.888 1.00 69.88 83 TYR A C 1
ATOM 666 O O . TYR A 1 83 ? -22.037 1.801 9.770 1.00 69.88 83 TYR A O 1
ATOM 674 N N . VAL A 1 84 ? -22.222 3.399 11.325 1.00 62.69 84 VAL A N 1
ATOM 675 C CA . VAL A 1 84 ? -21.592 4.454 10.511 1.00 62.69 84 VAL A CA 1
ATOM 676 C C . VAL A 1 84 ? -20.120 4.140 10.228 1.00 62.69 84 VAL A C 1
ATOM 678 O O . VAL A 1 84 ? -19.630 4.438 9.146 1.00 62.69 84 VAL A O 1
ATOM 681 N N . GLY A 1 85 ? -19.415 3.522 11.180 1.00 56.06 85 GLY A N 1
ATOM 682 C CA . GLY A 1 85 ? -18.042 3.047 10.988 1.00 56.06 85 GLY A CA 1
ATOM 683 C C . GLY A 1 85 ? -17.930 1.664 10.335 1.00 56.06 85 GLY A C 1
ATOM 684 O O . GLY A 1 85 ? -16.812 1.182 10.143 1.00 56.06 85 GLY A O 1
ATOM 685 N N . ALA A 1 86 ? -19.048 0.995 10.035 1.00 57.59 86 ALA A N 1
ATOM 686 C CA . ALA A 1 86 ? -19.041 -0.335 9.443 1.00 57.59 86 ALA A CA 1
ATOM 687 C C . ALA A 1 86 ? -18.674 -0.254 7.956 1.00 57.59 86 ALA A C 1
ATOM 689 O O . ALA A 1 86 ? -19.213 0.557 7.209 1.00 57.59 86 ALA A O 1
ATOM 690 N N . GLY A 1 87 ? -17.765 -1.127 7.526 1.00 59.91 87 GLY A N 1
ATOM 691 C CA . GLY A 1 87 ? -17.315 -1.214 6.134 1.00 59.91 87 GLY A CA 1
ATOM 692 C C . GLY A 1 87 ? -16.014 -0.469 5.839 1.00 59.91 87 GLY A C 1
ATOM 693 O O . GLY A 1 87 ? -15.439 -0.678 4.776 1.00 59.91 87 GLY A O 1
ATOM 694 N N . THR A 1 88 ? -15.498 0.330 6.777 1.00 66.12 88 THR A N 1
ATOM 695 C CA . THR A 1 88 ? -14.128 0.840 6.673 1.00 66.12 88 THR A CA 1
ATOM 696 C C . THR A 1 88 ? -13.146 -0.298 6.942 1.00 66.12 88 THR A C 1
ATOM 698 O O . THR A 1 88 ? -13.152 -0.880 8.030 1.00 66.12 88 THR A O 1
ATOM 701 N N . ARG A 1 89 ? -12.305 -0.618 5.956 1.00 68.94 89 ARG A N 1
ATOM 702 C CA . ARG A 1 89 ? -11.264 -1.650 6.055 1.00 68.94 89 ARG A CA 1
ATOM 703 C C . ARG A 1 89 ? -9.886 -1.010 6.098 1.00 68.94 89 ARG A C 1
ATOM 705 O O . ARG A 1 89 ? -9.595 -0.096 5.331 1.00 68.94 89 ARG A O 1
ATOM 712 N N . SER A 1 90 ? -9.042 -1.520 6.980 1.00 72.19 90 SER A N 1
ATOM 713 C CA . SER A 1 90 ? -7.632 -1.163 7.045 1.00 72.19 90 SER A CA 1
ATOM 714 C C . SER A 1 90 ? -6.823 -2.257 6.364 1.00 72.19 90 SER A C 1
ATOM 716 O O . SER A 1 90 ? -6.922 -3.426 6.730 1.00 72.19 90 SER A O 1
ATOM 718 N N . ILE A 1 91 ? -6.050 -1.877 5.354 1.00 78.38 91 ILE A N 1
ATOM 719 C CA . ILE A 1 91 ? -5.125 -2.749 4.642 1.00 78.38 91 ILE A CA 1
ATOM 720 C C . ILE A 1 91 ? -3.731 -2.330 5.079 1.00 78.38 91 ILE A C 1
ATOM 722 O O . ILE A 1 91 ? -3.359 -1.169 4.916 1.00 78.38 91 ILE A O 1
ATOM 726 N N . ALA A 1 92 ? -2.980 -3.260 5.658 1.00 80.81 92 ALA A N 1
ATOM 727 C CA . ALA A 1 92 ? -1.644 -2.987 6.154 1.00 80.81 92 ALA A CA 1
ATOM 728 C C . ALA A 1 92 ? -0.677 -4.106 5.778 1.00 80.81 92 ALA A C 1
ATOM 730 O O . ALA A 1 92 ? -1.072 -5.269 5.674 1.00 80.81 92 ALA A O 1
ATOM 731 N N . SER A 1 93 ? 0.585 -3.741 5.593 1.00 81.06 93 SER A N 1
ATOM 732 C CA . SER A 1 93 ? 1.690 -4.675 5.414 1.00 81.06 93 SER A CA 1
ATOM 733 C C . SER A 1 93 ? 2.936 -4.099 6.068 1.00 81.06 93 SER A C 1
ATOM 735 O O . SER A 1 93 ? 3.142 -2.887 6.050 1.00 81.06 93 SER A O 1
ATOM 737 N N . GLU A 1 94 ? 3.731 -4.968 6.673 1.00 81.06 94 GLU A N 1
ATOM 738 C CA . GLU A 1 94 ? 5.004 -4.635 7.309 1.00 81.06 94 GLU A CA 1
ATOM 739 C C . GLU A 1 94 ? 6.138 -4.960 6.334 1.00 81.06 94 GLU A C 1
ATOM 741 O O . GLU A 1 94 ? 6.043 -5.941 5.587 1.00 81.06 94 GLU A O 1
ATOM 746 N N . SER A 1 95 ? 7.180 -4.128 6.313 1.00 82.19 95 SER A N 1
ATOM 747 C CA . SER A 1 95 ? 8.365 -4.380 5.498 1.00 82.19 95 SER A CA 1
ATOM 748 C C . SER A 1 95 ? 9.073 -5.668 5.945 1.00 82.19 95 SER A C 1
ATOM 750 O O . SER A 1 95 ? 8.962 -6.066 7.108 1.00 82.19 95 SER A O 1
ATOM 752 N N . PRO A 1 96 ? 9.819 -6.352 5.058 1.00 84.06 96 PRO A N 1
ATOM 753 C CA . PRO A 1 96 ? 10.483 -7.616 5.394 1.00 84.06 96 PRO A CA 1
ATOM 754 C C . PRO A 1 96 ? 11.442 -7.545 6.595 1.00 84.06 96 PRO A C 1
ATOM 756 O O . PRO A 1 96 ? 11.663 -8.551 7.269 1.00 84.06 96 PRO A O 1
ATOM 759 N N . ASP A 1 97 ? 12.011 -6.372 6.860 1.00 79.75 97 ASP A N 1
ATOM 760 C CA . ASP A 1 97 ? 12.917 -6.078 7.973 1.00 79.75 97 ASP A CA 1
ATOM 761 C C . ASP A 1 97 ? 12.204 -5.531 9.231 1.00 79.75 97 ASP A C 1
ATOM 763 O O . ASP A 1 97 ? 12.830 -5.393 10.285 1.00 79.75 97 ASP A O 1
ATOM 767 N N . GLY A 1 98 ? 10.898 -5.252 9.146 1.00 72.88 98 GLY A N 1
ATOM 768 C CA . GLY A 1 98 ? 10.064 -4.763 10.247 1.00 72.88 98 GLY A CA 1
ATOM 769 C C . GLY A 1 98 ? 10.264 -3.291 10.618 1.00 72.88 98 GLY A C 1
ATOM 770 O O . GLY A 1 98 ? 9.848 -2.855 11.696 1.00 72.88 98 GLY A O 1
ATOM 771 N N . THR A 1 99 ? 10.939 -2.512 9.773 1.00 75.25 99 THR A N 1
ATOM 772 C CA . THR A 1 99 ? 11.237 -1.097 10.041 1.00 75.25 99 THR A CA 1
ATOM 773 C C . THR A 1 99 ? 10.117 -0.164 9.581 1.00 75.25 99 THR A C 1
ATOM 775 O O . THR A 1 99 ? 9.891 0.881 10.205 1.00 75.25 99 THR A O 1
ATOM 778 N N . HIS A 1 100 ? 9.363 -0.559 8.552 1.00 76.00 100 HIS A N 1
ATOM 779 C CA . HIS A 1 100 ? 8.329 0.249 7.919 1.00 76.00 100 HIS A CA 1
ATOM 780 C C . HIS A 1 100 ? 6.964 -0.449 7.921 1.00 76.00 100 HIS A C 1
ATOM 782 O O . HIS A 1 100 ? 6.838 -1.664 7.783 1.00 76.00 100 HIS A O 1
ATOM 788 N N . LEU A 1 101 ? 5.906 0.353 8.063 1.00 74.69 101 LEU A N 1
ATOM 789 C CA . LEU A 1 101 ? 4.519 -0.096 7.966 1.00 74.69 101 LEU A CA 1
ATOM 790 C C . LEU A 1 101 ? 3.820 0.688 6.858 1.00 74.69 101 LEU A C 1
ATOM 792 O O . LEU A 1 101 ? 3.713 1.918 6.919 1.00 74.69 101 LEU A O 1
ATOM 796 N N . PHE A 1 102 ? 3.312 -0.037 5.869 1.00 80.00 102 PHE A N 1
ATOM 797 C CA . PHE A 1 102 ? 2.438 0.496 4.839 1.00 80.00 102 PHE A CA 1
ATOM 798 C C . PHE A 1 102 ? 0.987 0.301 5.247 1.00 80.00 102 PHE A C 1
ATOM 800 O O . PHE A 1 102 ? 0.594 -0.803 5.622 1.00 80.00 102 PHE A O 1
ATOM 807 N N . MET A 1 103 ? 0.185 1.366 5.171 1.00 78.38 103 MET A N 1
ATOM 808 C CA . MET A 1 103 ? -1.221 1.313 5.550 1.00 78.38 103 MET A CA 1
ATOM 809 C C . MET A 1 103 ? -2.097 2.181 4.653 1.00 78.38 103 MET A C 1
ATOM 811 O O . MET A 1 103 ? -1.844 3.370 4.447 1.00 78.38 103 MET A O 1
ATOM 815 N N . VAL A 1 104 ? -3.174 1.577 4.166 1.00 78.81 104 VAL A N 1
ATOM 816 C CA . VAL A 1 104 ? -4.230 2.233 3.401 1.00 78.81 104 VAL A CA 1
ATOM 817 C C . VAL A 1 104 ? -5.561 1.903 4.050 1.00 78.81 104 VAL A C 1
ATOM 819 O O . VAL A 1 104 ? -5.839 0.762 4.414 1.00 78.81 104 VAL A O 1
ATOM 822 N N . GLN A 1 105 ? -6.404 2.912 4.190 1.00 77.31 105 GLN A N 1
ATOM 823 C CA . GLN A 1 105 ? -7.764 2.746 4.661 1.00 77.31 105 GLN A CA 1
ATOM 824 C C . GLN A 1 105 ? -8.714 2.849 3.476 1.00 77.31 105 GLN A C 1
ATOM 826 O O . GLN A 1 105 ? -8.699 3.849 2.761 1.00 77.31 105 GLN A O 1
ATOM 831 N N . ALA A 1 106 ? -9.543 1.829 3.277 1.00 78.19 106 ALA A N 1
ATOM 832 C CA . ALA A 1 106 ? -10.617 1.868 2.298 1.00 78.19 106 ALA A CA 1
ATOM 833 C C . ALA A 1 106 ? -11.941 2.148 3.008 1.00 78.19 106 ALA A C 1
ATOM 835 O O . ALA A 1 106 ? -12.331 1.438 3.939 1.00 78.19 106 ALA A O 1
ATOM 836 N N . GLN A 1 107 ? -12.630 3.185 2.558 1.00 81.19 107 GLN A N 1
ATOM 837 C CA . GLN A 1 107 ? -13.978 3.515 2.993 1.00 81.19 107 GLN A CA 1
ATOM 838 C C . GLN A 1 107 ? -15.012 2.581 2.334 1.00 81.19 107 GLN A C 1
ATOM 840 O O . GLN A 1 107 ? -14.711 1.954 1.315 1.00 81.19 107 GLN A O 1
ATOM 845 N N . PRO A 1 108 ? -16.254 2.508 2.853 1.00 73.44 108 PRO A N 1
ATOM 846 C CA . PRO A 1 108 ? -17.309 1.670 2.271 1.00 73.44 108 PRO A CA 1
ATOM 847 C C . PRO A 1 108 ? -17.630 1.975 0.799 1.00 73.44 108 PRO A C 1
ATOM 849 O O . PRO A 1 108 ? -18.114 1.110 0.081 1.00 73.44 108 PRO A O 1
ATOM 852 N N . ASN A 1 109 ? -17.366 3.203 0.345 1.00 77.06 109 ASN A N 1
ATOM 853 C CA . ASN A 1 109 ? -17.534 3.635 -1.047 1.00 77.06 109 ASN A CA 1
ATOM 854 C C . ASN A 1 109 ? -16.324 3.292 -1.945 1.00 77.06 109 ASN A C 1
ATOM 856 O O . ASN A 1 109 ? -16.257 3.767 -3.075 1.00 77.06 109 ASN A O 1
ATOM 860 N N . GLY A 1 110 ? -15.346 2.541 -1.433 1.00 78.75 110 GLY A N 1
ATOM 861 C CA . GLY A 1 110 ? -14.109 2.198 -2.129 1.00 78.75 110 GLY A CA 1
ATOM 862 C C . GLY A 1 110 ? -13.031 3.278 -2.074 1.00 78.75 110 GLY A C 1
ATOM 863 O O . GLY A 1 110 ? -11.904 2.987 -2.458 1.00 78.75 110 GLY A O 1
ATOM 864 N N . GLN A 1 111 ? -13.308 4.491 -1.578 1.00 83.75 111 GLN A N 1
ATOM 865 C CA . GLN A 1 111 ? -12.290 5.540 -1.500 1.00 83.75 111 GLN A CA 1
ATOM 866 C C . GLN A 1 111 ? -11.132 5.103 -0.616 1.00 83.75 111 GLN A C 1
ATOM 868 O O . GLN A 1 111 ? -11.321 4.703 0.536 1.00 83.75 111 GLN A O 1
ATOM 873 N N . LEU A 1 112 ? -9.933 5.216 -1.170 1.00 81.44 112 LEU A N 1
ATOM 874 C CA . LEU A 1 112 ? -8.705 4.847 -0.502 1.00 81.44 112 LEU A CA 1
ATOM 875 C C . LEU A 1 112 ? -8.007 6.089 0.028 1.00 81.44 112 LEU A C 1
ATOM 877 O O . LEU A 1 112 ? -7.883 7.110 -0.644 1.00 81.44 112 LEU A O 1
ATOM 881 N N . THR A 1 113 ? -7.523 5.992 1.253 1.00 79.19 113 THR A N 1
ATOM 882 C CA . THR A 1 113 ? -6.700 7.018 1.877 1.00 79.19 113 THR A CA 1
ATOM 883 C C . THR A 1 113 ? -5.449 6.332 2.379 1.00 79.19 113 THR A C 1
ATOM 885 O O . THR A 1 113 ? -5.524 5.461 3.247 1.00 79.19 113 THR A O 1
ATOM 888 N N . TYR A 1 114 ? -4.294 6.687 1.814 1.00 76.56 114 TYR A N 1
ATOM 889 C CA . TYR A 1 114 ? -3.025 6.304 2.424 1.00 76.56 114 TYR A CA 1
ATOM 890 C C . TYR A 1 114 ? -2.979 6.907 3.830 1.00 76.56 114 TYR A C 1
ATOM 892 O O . TYR A 1 114 ? -3.421 8.031 4.024 1.00 76.56 114 TYR A O 1
ATOM 900 N N . ARG A 1 115 ? -2.507 6.183 4.840 1.00 67.31 115 ARG A N 1
ATOM 901 C CA . ARG A 1 115 ? -2.508 6.676 6.223 1.00 67.31 115 ARG A CA 1
ATOM 902 C C . ARG A 1 115 ? -1.093 6.666 6.770 1.00 67.31 115 ARG A C 1
ATOM 904 O O . ARG A 1 115 ? -0.624 5.685 7.339 1.00 67.31 115 ARG A O 1
ATOM 911 N N . ARG A 1 116 ? -0.404 7.795 6.577 1.00 59.94 116 ARG A N 1
ATOM 912 C CA . ARG A 1 116 ? 0.960 8.016 7.085 1.00 59.94 116 ARG A CA 1
ATOM 913 C C . ARG A 1 116 ? 0.983 8.251 8.592 1.00 59.94 116 ARG A C 1
ATOM 915 O O . ARG A 1 116 ? 1.952 7.943 9.261 1.00 59.94 116 ARG A O 1
ATOM 922 N N . ASP A 1 117 ? -0.082 8.806 9.135 1.00 51.31 117 ASP A N 1
ATOM 923 C CA . ASP A 1 117 ? -0.287 9.044 10.560 1.00 51.31 117 ASP A CA 1
ATOM 924 C C . ASP A 1 117 ? -0.365 7.753 11.391 1.00 51.31 117 ASP A C 1
ATOM 926 O O . ASP A 1 117 ? -0.132 7.764 12.597 1.00 51.31 117 ASP A O 1
ATOM 930 N N . LEU A 1 118 ? -0.594 6.615 10.735 1.00 49.59 118 LEU A N 1
ATOM 931 C CA . LEU A 1 118 ? -0.589 5.293 11.352 1.00 49.59 118 LEU A CA 1
ATOM 932 C C . LEU A 1 118 ? 0.827 4.681 11.458 1.00 49.59 118 LEU A C 1
ATOM 934 O O . LEU A 1 118 ? 0.984 3.606 12.033 1.00 49.59 118 LEU A O 1
ATOM 938 N N . TYR A 1 119 ? 1.880 5.417 11.065 1.00 46.53 119 TYR A N 1
ATOM 939 C CA . TYR A 1 119 ? 3.296 5.104 11.359 1.00 46.53 119 TYR A CA 1
ATOM 940 C C . TYR A 1 119 ? 3.567 4.892 12.867 1.00 46.53 119 TYR A C 1
ATOM 942 O O . TYR A 1 119 ? 4.557 4.278 13.265 1.00 46.53 119 TYR A O 1
ATOM 950 N N . TYR A 1 120 ? 2.668 5.381 13.729 1.00 46.16 120 TYR A N 1
ATOM 951 C CA . TYR A 1 120 ? 2.753 5.291 15.187 1.00 46.16 120 TYR A CA 1
ATOM 952 C C . TYR A 1 120 ? 2.083 4.052 15.798 1.00 46.16 120 TYR A C 1
ATOM 954 O O . TYR A 1 120 ? 2.140 3.892 17.017 1.00 46.16 120 TYR A O 1
ATOM 962 N N . GLN A 1 121 ? 1.475 3.163 14.999 1.00 41.38 121 GLN A N 1
ATOM 963 C CA . GLN A 1 121 ? 0.756 1.991 15.525 1.00 41.38 121 GLN A CA 1
ATOM 964 C C . GLN A 1 121 ? 1.665 0.890 16.081 1.00 41.38 121 GLN A C 1
ATOM 966 O O . GLN A 1 121 ? 1.144 0.047 16.811 1.00 41.38 121 GLN A O 1
ATOM 971 N N . ILE A 1 122 ? 2.987 0.975 15.810 1.00 48.22 122 ILE A N 1
ATOM 972 C CA . ILE A 1 122 ? 4.135 0.702 16.710 1.00 48.22 122 ILE A CA 1
ATOM 973 C C . ILE A 1 122 ? 5.271 -0.133 16.041 1.00 48.22 122 ILE A C 1
ATOM 975 O O . ILE A 1 122 ? 5.227 -1.359 16.104 1.00 48.22 122 ILE A O 1
ATOM 979 N N . PRO A 1 123 ? 6.404 0.478 15.618 1.00 50.69 123 PRO A N 1
ATOM 980 C CA . PRO A 1 123 ? 7.696 -0.218 15.512 1.00 50.69 123 PRO A CA 1
ATOM 981 C C . PRO A 1 123 ? 8.340 -0.291 16.920 1.00 50.69 123 PRO A C 1
ATOM 983 O O . PRO A 1 123 ? 9.147 0.542 17.327 1.00 50.69 123 PRO A O 1
ATOM 986 N N . GLN A 1 124 ? 7.815 -1.207 17.745 1.00 38.34 124 GLN A N 1
ATOM 987 C CA . GLN A 1 124 ? 8.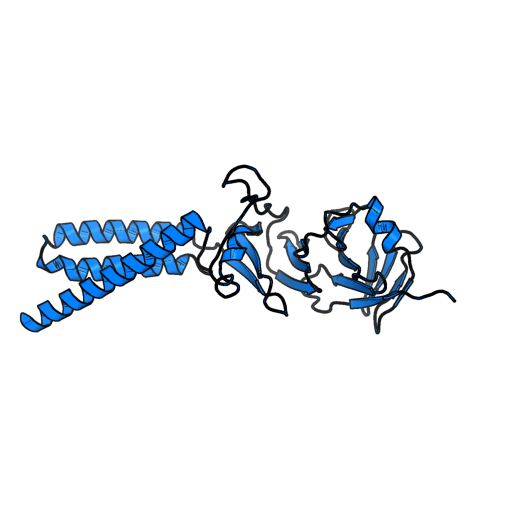092 -1.502 19.177 1.00 38.34 124 GLN A CA 1
ATOM 988 C C . GLN A 1 124 ? 7.963 -0.413 20.290 1.00 38.34 124 GLN A C 1
ATOM 990 O O . GLN A 1 124 ? 8.335 -0.691 21.424 1.00 38.34 124 GLN A O 1
ATOM 995 N N . LEU A 1 125 ? 7.338 0.753 20.074 1.00 44.00 125 LEU A N 1
ATOM 996 C CA . LEU A 1 125 ? 7.548 2.033 20.772 1.00 44.00 125 LEU A CA 1
ATOM 997 C C . LEU A 1 125 ? 8.897 2.471 20.253 1.00 44.00 125 LEU A C 1
ATOM 999 O O . LEU A 1 125 ? 9.853 1.757 20.505 1.00 44.00 125 LEU A O 1
ATOM 1003 N N . GLN A 1 126 ? 8.971 3.561 19.494 1.00 52.38 126 GLN A N 1
ATOM 1004 C CA . GLN A 1 126 ? 10.137 3.971 18.689 1.00 52.38 126 GLN A CA 1
ATOM 1005 C C . GLN A 1 126 ? 11.392 4.282 19.558 1.00 52.38 126 GLN A C 1
ATOM 1007 O O . GLN A 1 126 ? 11.866 5.403 19.608 1.00 52.38 126 GLN A O 1
ATOM 1012 N N . ARG A 1 127 ? 11.862 3.305 20.340 1.00 42.31 127 ARG A N 1
ATOM 1013 C CA . ARG A 1 127 ? 12.104 3.326 21.802 1.00 42.31 127 ARG A CA 1
ATOM 1014 C C . ARG A 1 127 ? 11.951 4.685 22.508 1.00 42.31 127 ARG A C 1
ATOM 1016 O O . ARG A 1 127 ? 12.910 5.397 22.766 1.00 42.31 127 ARG A O 1
ATOM 1023 N N . PHE A 1 128 ? 10.712 4.933 22.945 1.00 39.91 128 PHE A N 1
ATOM 1024 C CA . PHE A 1 128 ? 10.284 5.890 23.985 1.00 39.91 128 PHE A CA 1
ATOM 1025 C C . PHE A 1 128 ? 10.144 7.386 23.638 1.00 39.91 128 PHE A C 1
ATOM 1027 O O . PHE A 1 128 ? 9.723 8.112 24.531 1.00 39.91 128 PHE A O 1
ATOM 1034 N N . LEU A 1 129 ? 10.306 7.784 22.362 1.00 41.50 129 LEU A N 1
ATOM 1035 C CA . LEU A 1 129 ? 9.843 9.053 21.733 1.00 41.50 129 LEU A CA 1
ATOM 1036 C C . LEU A 1 129 ? 10.423 10.353 22.353 1.00 41.50 129 LEU A C 1
ATOM 1038 O O . LEU A 1 129 ? 10.192 10.605 23.535 1.00 41.50 129 LEU A O 1
ATOM 1042 N N . PRO A 1 130 ? 11.091 11.265 21.603 1.00 40.59 130 PRO A N 1
ATOM 1043 C CA . PRO A 1 130 ? 10.451 12.057 20.527 1.00 40.59 130 PRO A CA 1
ATOM 1044 C C . PRO A 1 130 ? 11.448 12.396 19.362 1.00 40.59 130 PRO A C 1
ATOM 1046 O O . PRO A 1 130 ? 12.561 11.891 19.369 1.00 40.59 130 PRO A O 1
ATOM 1049 N N . VAL A 1 131 ? 11.200 13.201 18.312 1.00 43.44 131 VAL A N 1
ATOM 1050 C CA . VAL A 1 131 ? 10.379 14.421 18.142 1.00 43.44 131 VAL A CA 1
ATOM 1051 C C . VAL A 1 131 ? 10.073 14.657 16.645 1.00 43.44 131 VAL A C 1
ATOM 1053 O O . VAL A 1 131 ? 10.937 14.407 15.807 1.00 43.44 131 VAL A O 1
ATOM 1056 N N . PRO A 1 132 ? 8.908 15.226 16.289 1.00 46.62 132 PRO A N 1
ATOM 1057 C CA . PRO A 1 132 ? 8.657 15.745 14.946 1.00 46.62 132 PRO A CA 1
ATOM 1058 C C . PRO A 1 132 ? 9.225 17.167 14.757 1.00 46.62 132 PRO A C 1
ATOM 1060 O O . PRO A 1 132 ? 8.969 18.024 15.595 1.00 46.62 132 PRO A O 1
ATOM 1063 N N . SER A 1 133 ? 9.899 17.461 13.635 1.00 39.38 133 SER A N 1
ATOM 1064 C CA . SER A 1 133 ? 9.605 18.636 12.780 1.00 39.38 133 SER A CA 1
ATOM 1065 C C . SER A 1 133 ? 10.538 18.710 11.565 1.00 39.38 133 SER A C 1
ATOM 1067 O O . SER A 1 133 ? 11.733 18.470 11.705 1.00 39.38 133 SER A O 1
ATOM 1069 N N . LEU A 1 134 ? 10.038 19.238 10.447 1.00 41.53 134 LEU A N 1
ATOM 1070 C CA . LEU A 1 134 ? 10.829 20.169 9.638 1.00 41.53 134 LEU A CA 1
ATOM 1071 C C . LEU A 1 134 ? 10.139 21.536 9.715 1.00 41.53 134 LEU A C 1
ATOM 1073 O O . LEU A 1 134 ? 9.484 22.002 8.794 1.00 41.53 134 LEU A O 1
ATOM 1077 N N . THR A 1 135 ? 10.194 22.124 10.913 1.00 34.16 135 THR A N 1
ATOM 1078 C CA . THR A 1 135 ? 10.024 23.564 11.155 1.00 34.16 135 THR A CA 1
ATOM 1079 C C . THR A 1 135 ? 8.835 24.250 10.469 1.00 34.16 135 THR A C 1
ATOM 1081 O O . THR A 1 135 ? 9.039 25.107 9.620 1.00 34.16 135 THR A O 1
ATOM 1084 N N . THR A 1 136 ? 7.591 23.948 10.853 1.00 33.88 136 THR A N 1
ATOM 1085 C CA . THR A 1 136 ? 6.555 24.956 11.193 1.00 33.88 136 THR A CA 1
ATOM 1086 C C . THR A 1 136 ? 5.208 24.292 11.498 1.00 33.88 136 THR A C 1
ATOM 1088 O O . THR A 1 136 ? 4.639 23.581 10.677 1.00 33.88 136 THR A O 1
ATOM 1091 N N . ALA A 1 137 ? 4.689 24.614 12.686 1.00 29.08 137 ALA A N 1
ATOM 1092 C CA . ALA A 1 137 ? 3.402 24.217 13.263 1.00 29.08 137 ALA A CA 1
ATOM 1093 C C . ALA A 1 137 ? 3.250 22.718 13.630 1.00 29.08 137 ALA A C 1
ATOM 1095 O O . ALA A 1 137 ? 3.465 21.845 12.794 1.00 29.08 137 ALA A O 1
ATOM 1096 N N . PRO A 1 138 ? 2.787 22.385 14.854 1.00 31.89 138 PRO A N 1
ATOM 1097 C CA . PRO A 1 138 ? 2.520 21.006 15.288 1.00 31.89 138 PRO A CA 1
ATOM 1098 C C . PRO A 1 138 ? 1.296 20.355 14.597 1.00 31.89 138 PRO A C 1
ATOM 1100 O O . PRO A 1 138 ? 0.665 19.473 15.163 1.00 31.89 138 PRO A O 1
ATOM 1103 N N . TYR A 1 139 ? 0.961 20.777 13.373 1.00 34.16 139 TYR A N 1
ATOM 1104 C CA . TYR A 1 139 ? -0.191 20.321 12.587 1.00 34.16 139 TYR A CA 1
ATOM 1105 C C . TYR A 1 139 ? 0.095 20.240 11.072 1.00 34.16 139 TYR A C 1
ATOM 1107 O O . TYR A 1 139 ? -0.826 20.357 10.269 1.00 34.16 139 TYR A O 1
ATOM 1115 N N . SER A 1 140 ? 1.355 20.059 10.653 1.00 29.55 140 SER A N 1
ATOM 1116 C CA . SER A 1 140 ? 1.712 19.966 9.223 1.00 29.55 140 SER A CA 1
ATOM 1117 C C . SER A 1 140 ? 2.645 18.802 8.854 1.00 29.55 140 SER A C 1
ATOM 1119 O O . SER A 1 140 ? 3.172 18.760 7.743 1.00 29.55 140 SER A O 1
ATOM 1121 N N . LEU A 1 141 ? 2.760 17.761 9.695 1.00 33.72 141 LEU A N 1
ATOM 1122 C CA . LEU A 1 141 ? 2.858 16.420 9.106 1.00 33.72 141 LEU A CA 1
ATOM 1123 C C . LEU A 1 141 ? 1.606 16.330 8.245 1.00 33.72 141 LEU A C 1
ATOM 1125 O O . LEU A 1 141 ? 0.540 16.293 8.841 1.00 33.72 141 LEU A O 1
ATOM 1129 N N . SER A 1 142 ? 1.709 16.422 6.911 1.00 36.19 142 SER A N 1
ATOM 1130 C CA . SER A 1 142 ? 0.581 16.220 5.992 1.00 36.19 142 SER A CA 1
ATOM 1131 C C . SER A 1 142 ? -0.265 15.053 6.503 1.00 36.19 142 SER A C 1
ATOM 1133 O O . SER A 1 142 ? 0.098 13.892 6.316 1.00 36.19 142 SER A O 1
ATOM 1135 N N . ALA A 1 143 ? -1.312 15.397 7.256 1.00 35.53 143 ALA A N 1
ATOM 1136 C CA . ALA A 1 143 ? -2.320 14.506 7.811 1.00 35.53 143 ALA A CA 1
ATOM 1137 C C . ALA A 1 143 ? -3.292 14.105 6.698 1.00 35.53 143 ALA A C 1
ATOM 1139 O O . ALA A 1 143 ? -4.092 13.192 6.844 1.00 35.53 143 ALA A O 1
ATOM 1140 N N . ASN A 1 144 ? -3.154 14.754 5.544 1.00 40.28 144 ASN A N 1
ATOM 1141 C CA . ASN A 1 144 ? -3.614 14.251 4.279 1.00 40.28 144 ASN A CA 1
ATOM 1142 C C . ASN A 1 144 ? -2.581 13.219 3.840 1.00 40.28 144 ASN A C 1
ATOM 1144 O O . ASN A 1 144 ? -1.627 13.529 3.121 1.00 40.28 144 ASN A O 1
ATOM 1148 N N . GLY A 1 145 ? -2.736 11.978 4.286 1.00 48.03 145 GLY A N 1
ATOM 1149 C CA . GLY A 1 145 ? -2.391 10.939 3.343 1.00 48.03 145 GLY A CA 1
ATOM 1150 C C . GLY A 1 145 ? -3.282 11.162 2.125 1.00 48.03 145 GLY A C 1
ATOM 1151 O O . GLY A 1 145 ? -4.487 11.385 2.265 1.00 48.03 145 GLY A O 1
ATOM 1152 N N . GLY A 1 146 ? -2.652 11.315 0.962 1.00 57.53 146 GLY A N 1
ATOM 1153 C CA . GLY A 1 146 ? -3.374 11.643 -0.257 1.00 57.53 146 GLY A CA 1
ATOM 1154 C C . GLY A 1 146 ? -4.494 10.631 -0.444 1.00 57.53 146 GLY A C 1
ATOM 1155 O O . GLY A 1 146 ? -4.272 9.425 -0.281 1.00 57.53 146 GLY A O 1
ATOM 1156 N N . GLY A 1 147 ? -5.703 11.118 -0.726 1.00 64.75 147 GLY A N 1
ATOM 1157 C CA . GLY A 1 147 ? -6.713 10.241 -1.297 1.00 64.75 147 GLY A CA 1
ATOM 1158 C C . GLY A 1 147 ? -6.086 9.605 -2.529 1.00 64.75 147 GLY A C 1
ATOM 1159 O O . GLY A 1 147 ? -5.538 10.326 -3.364 1.00 64.75 147 GLY A O 1
ATOM 1160 N N . LEU A 1 148 ? -6.076 8.276 -2.599 1.00 79.88 148 LEU A N 1
ATOM 1161 C CA . LEU A 1 148 ? -5.620 7.632 -3.821 1.00 79.88 148 LEU A CA 1
ATOM 1162 C C . LEU A 1 148 ? -6.649 7.937 -4.908 1.00 79.88 148 LEU A C 1
ATOM 1164 O O . LEU A 1 148 ? -7.849 8.030 -4.636 1.00 79.88 148 LEU A O 1
ATOM 1168 N N . ASN A 1 149 ? -6.155 8.142 -6.126 1.00 77.31 149 ASN A N 1
ATOM 1169 C CA . ASN A 1 149 ? -6.950 8.695 -7.221 1.00 77.31 149 ASN A CA 1
ATOM 1170 C C . ASN A 1 149 ? -8.141 7.806 -7.597 1.00 77.31 149 ASN A C 1
ATOM 1172 O O . ASN A 1 149 ? -9.161 8.317 -8.060 1.00 77.31 149 ASN A O 1
ATOM 1176 N N . TYR A 1 150 ? -8.028 6.497 -7.357 1.00 83.69 150 TYR A N 1
ATOM 1177 C CA . TYR A 1 150 ? -9.019 5.517 -7.766 1.00 83.69 150 TYR A CA 1
ATOM 1178 C C . TYR A 1 150 ? -9.585 4.739 -6.572 1.00 83.69 150 TYR A C 1
ATOM 1180 O O . TYR A 1 150 ? -8.865 4.451 -5.611 1.00 83.69 150 TYR A O 1
ATOM 1188 N N . PRO A 1 151 ? -10.888 4.407 -6.600 1.00 85.56 151 PRO A N 1
ATOM 1189 C CA . PRO A 1 151 ? -11.486 3.548 -5.593 1.00 85.56 151 PRO A CA 1
ATOM 1190 C C . PRO A 1 151 ? -10.980 2.107 -5.720 1.00 85.56 151 PRO A C 1
ATOM 1192 O O . PRO A 1 151 ? -10.596 1.656 -6.794 1.00 85.56 151 PRO A O 1
ATOM 1195 N N . LEU A 1 152 ? -11.017 1.380 -4.607 1.00 86.38 152 LEU A N 1
ATOM 1196 C CA . LEU A 1 152 ? -10.637 -0.025 -4.535 1.00 86.38 152 LEU A CA 1
ATOM 1197 C C . LEU A 1 152 ? -11.767 -0.938 -5.012 1.00 86.38 152 LEU A C 1
ATOM 1199 O O . LEU A 1 152 ? -12.862 -0.891 -4.448 1.00 86.38 152 LEU A O 1
ATOM 1203 N N . GLY A 1 153 ? -11.463 -1.799 -5.978 1.00 85.75 153 GLY A N 1
ATOM 1204 C CA . GLY A 1 153 ? -12.281 -2.937 -6.377 1.00 85.75 153 GLY A CA 1
ATOM 1205 C C . GLY A 1 153 ? -12.117 -4.142 -5.444 1.00 85.75 153 GLY A C 1
ATOM 1206 O O . GLY A 1 153 ? -11.993 -4.006 -4.215 1.00 85.75 153 GLY A O 1
ATOM 1207 N N . ASP A 1 154 ? -12.148 -5.331 -6.041 1.00 84.00 154 ASP A N 1
ATOM 1208 C CA . ASP A 1 154 ? -12.195 -6.595 -5.305 1.00 84.00 154 ASP A CA 1
ATOM 1209 C C . ASP A 1 154 ? -10.799 -7.111 -4.931 1.00 84.00 154 ASP A C 1
ATOM 1211 O O . ASP A 1 154 ? -10.607 -7.582 -3.805 1.00 84.00 154 ASP A O 1
ATOM 1215 N N . ASP A 1 155 ? -9.816 -6.945 -5.820 1.00 90.50 155 ASP A N 1
ATOM 1216 C CA . ASP A 1 155 ? -8.472 -7.494 -5.658 1.00 90.50 155 ASP A CA 1
ATOM 1217 C C . ASP A 1 155 ? -7.397 -6.433 -5.394 1.00 90.50 155 ASP A C 1
ATOM 1219 O O . ASP A 1 155 ? -7.383 -5.338 -5.963 1.00 90.50 155 ASP A O 1
ATOM 1223 N N . TYR A 1 156 ? -6.446 -6.789 -4.527 1.00 92.31 156 TYR A N 1
ATOM 1224 C CA . TYR A 1 156 ? -5.269 -5.980 -4.231 1.00 92.31 156 TYR A CA 1
ATOM 1225 C C . TYR A 1 156 ? -4.079 -6.828 -3.778 1.00 92.31 156 TYR A C 1
ATOM 1227 O O . TYR A 1 156 ? -4.232 -7.946 -3.281 1.00 92.31 156 TYR A O 1
ATOM 1235 N N . LYS A 1 157 ? -2.883 -6.250 -3.883 1.00 94.12 157 LYS A N 1
ATOM 1236 C CA . LYS A 1 157 ? -1.645 -6.769 -3.298 1.00 94.12 157 LYS A CA 1
ATOM 1237 C C . LYS A 1 157 ? -0.748 -5.636 -2.807 1.00 94.12 157 LYS A C 1
ATOM 1239 O O . LYS A 1 157 ? -0.841 -4.504 -3.279 1.00 94.12 157 LYS A O 1
ATOM 1244 N N . ILE A 1 158 ? 0.124 -5.965 -1.859 1.00 92.38 158 ILE A N 1
ATOM 1245 C CA . ILE A 1 158 ? 1.210 -5.093 -1.413 1.00 92.38 158 ILE A CA 1
ATOM 1246 C C . ILE A 1 158 ? 2.508 -5.862 -1.610 1.00 92.38 158 ILE A C 1
ATOM 1248 O O . ILE A 1 158 ? 2.689 -6.908 -0.986 1.00 92.38 158 ILE A O 1
ATOM 1252 N N . ASP A 1 159 ? 3.382 -5.329 -2.455 1.00 94.88 159 ASP A N 1
ATOM 1253 C CA . ASP A 1 159 ? 4.732 -5.835 -2.665 1.00 94.88 159 ASP A CA 1
ATOM 1254 C C . ASP A 1 159 ? 5.738 -4.887 -2.005 1.00 94.88 159 ASP A C 1
ATOM 1256 O O . ASP A 1 159 ? 5.557 -3.667 -2.018 1.00 94.88 159 ASP A O 1
ATOM 1260 N N . TRP A 1 160 ? 6.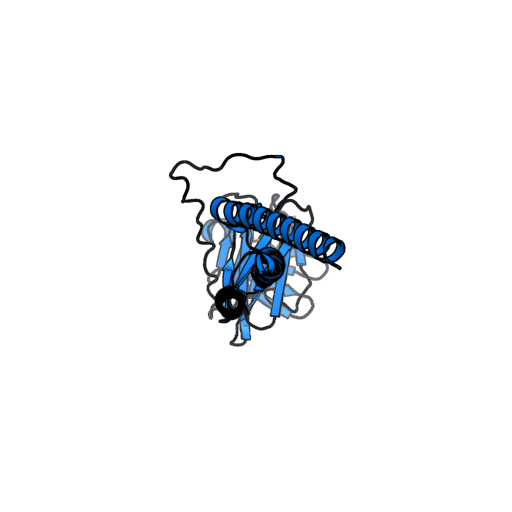793 -5.459 -1.429 1.00 92.88 160 TRP A N 1
ATOM 1261 C CA . TRP A 1 160 ? 7.916 -4.715 -0.865 1.00 92.88 160 TRP A CA 1
ATOM 1262 C C . TRP A 1 160 ? 9.167 -4.974 -1.695 1.00 92.88 160 TRP A C 1
ATOM 1264 O O . TRP A 1 160 ? 9.491 -6.128 -1.984 1.00 92.88 160 TRP A O 1
ATOM 1274 N N . VAL A 1 161 ? 9.861 -3.901 -2.062 1.00 92.19 161 VAL A N 1
ATOM 1275 C CA . VAL A 1 161 ? 11.169 -3.938 -2.721 1.00 92.19 161 VAL A CA 1
ATOM 1276 C C . VAL A 1 161 ? 12.038 -2.916 -2.009 1.00 92.19 161 VAL A C 1
ATOM 1278 O O . VAL A 1 161 ? 11.801 -1.720 -2.147 1.00 92.19 161 VAL A O 1
ATOM 1281 N N . ASP A 1 162 ? 13.001 -3.393 -1.223 1.00 87.12 162 ASP A N 1
ATOM 1282 C CA . ASP A 1 162 ? 13.801 -2.557 -0.322 1.00 87.12 162 ASP A CA 1
ATOM 1283 C C . ASP A 1 162 ? 12.884 -1.652 0.535 1.00 87.12 162 ASP A C 1
ATOM 1285 O O . ASP A 1 162 ? 11.926 -2.149 1.138 1.00 87.12 162 ASP A O 1
ATOM 1289 N N . ASP A 1 163 ? 13.115 -0.338 0.536 1.00 86.75 163 ASP A N 1
ATOM 1290 C CA . ASP A 1 163 ? 12.323 0.656 1.277 1.00 86.75 163 ASP A CA 1
ATOM 1291 C C . ASP A 1 163 ? 11.084 1.163 0.514 1.00 86.75 163 ASP A C 1
ATOM 1293 O O . ASP A 1 163 ? 10.452 2.151 0.901 1.00 86.75 163 ASP A O 1
ATOM 1297 N N . TYR A 1 164 ? 10.704 0.492 -0.578 1.00 89.81 164 TYR A N 1
ATOM 1298 C CA . TYR A 1 164 ? 9.511 0.815 -1.356 1.00 89.81 164 TYR A CA 1
ATOM 1299 C C . TYR A 1 164 ? 8.367 -0.144 -1.035 1.00 89.81 164 TYR A C 1
ATOM 1301 O O . TYR A 1 164 ? 8.497 -1.364 -1.156 1.00 89.81 164 TYR A O 1
ATOM 1309 N N . ALA A 1 165 ? 7.202 0.423 -0.720 1.00 91.31 165 ALA A N 1
ATOM 1310 C CA . ALA A 1 165 ? 5.935 -0.301 -0.697 1.00 91.31 165 ALA A CA 1
ATOM 1311 C C . ALA A 1 165 ? 5.131 0.008 -1.962 1.00 91.31 165 ALA A C 1
ATOM 1313 O O . ALA A 1 165 ? 4.868 1.172 -2.273 1.00 91.31 165 ALA A O 1
ATOM 1314 N N . ILE A 1 166 ? 4.700 -1.035 -2.667 1.00 94.38 166 ILE A N 1
ATOM 1315 C CA . ILE A 1 166 ? 3.954 -0.939 -3.919 1.00 94.38 166 ILE A CA 1
ATOM 1316 C C . ILE A 1 166 ? 2.587 -1.567 -3.695 1.00 94.38 166 ILE A C 1
ATOM 1318 O O . ILE A 1 166 ? 2.439 -2.787 -3.602 1.00 94.38 166 ILE A O 1
ATOM 1322 N N . PHE A 1 167 ? 1.569 -0.721 -3.601 1.00 94.31 167 PHE A N 1
ATOM 1323 C CA . PHE A 1 167 ? 0.185 -1.148 -3.475 1.00 94.31 167 PHE A CA 1
ATOM 1324 C C . PHE A 1 167 ? -0.463 -1.195 -4.847 1.00 94.31 167 PHE A C 1
ATOM 1326 O O . PHE A 1 167 ? -0.688 -0.154 -5.458 1.00 94.31 167 PHE A O 1
ATOM 1333 N N . SER A 1 168 ? -0.764 -2.401 -5.319 1.00 95.38 168 SER A N 1
ATOM 1334 C CA . SER A 1 168 ? -1.411 -2.621 -6.614 1.00 95.38 168 SER A CA 1
ATOM 1335 C C . SER A 1 168 ? -2.832 -3.111 -6.392 1.00 95.38 168 SER A C 1
ATOM 1337 O O . SER A 1 168 ? -3.051 -3.993 -5.559 1.00 95.38 168 SER A O 1
ATOM 1339 N N . TYR A 1 169 ? -3.797 -2.553 -7.110 1.00 93.94 169 TYR A N 1
ATOM 1340 C CA . TYR A 1 169 ? -5.202 -2.890 -6.935 1.00 93.94 169 TYR A CA 1
ATOM 1341 C C . TYR A 1 169 ? -6.000 -2.741 -8.223 1.00 93.94 169 TYR A C 1
ATOM 1343 O O . TYR A 1 169 ? -5.641 -1.975 -9.117 1.00 93.94 169 TYR A O 1
ATOM 1351 N N . GLU A 1 170 ? -7.091 -3.491 -8.298 1.00 93.88 170 GLU A N 1
ATOM 1352 C CA . GLU A 1 170 ? -8.081 -3.356 -9.358 1.00 93.88 170 GLU A CA 1
ATOM 1353 C C . GLU A 1 170 ? -9.056 -2.223 -9.017 1.00 93.88 170 GLU A C 1
ATOM 1355 O O . GLU A 1 170 ? -9.436 -2.042 -7.854 1.00 93.88 170 GLU A O 1
ATOM 1360 N N . THR A 1 171 ? -9.460 -1.448 -10.018 1.00 92.00 171 THR A N 1
ATOM 1361 C CA . THR A 1 171 ? -10.504 -0.426 -9.897 1.00 92.00 171 THR A CA 1
ATOM 1362 C C . THR A 1 171 ? -11.886 -1.035 -10.199 1.00 92.00 171 THR A C 1
ATOM 1364 O O . THR A 1 171 ? -11.977 -2.066 -10.861 1.00 92.00 171 THR A O 1
ATOM 1367 N N . PRO A 1 172 ? -13.009 -0.448 -9.740 1.00 89.62 172 PRO A N 1
ATOM 1368 C CA . PRO A 1 172 ? -14.345 -1.033 -9.922 1.00 89.62 172 PRO A CA 1
ATOM 1369 C C . PRO A 1 172 ? -14.794 -1.225 -11.378 1.00 89.62 172 PRO A C 1
ATOM 1371 O O . PRO A 1 172 ? -15.734 -1.971 -11.638 1.00 89.62 172 PRO A O 1
ATOM 1374 N N . ASP A 1 173 ? -14.170 -0.522 -12.318 1.00 90.62 173 ASP A N 1
ATOM 1375 C CA . ASP A 1 173 ? -14.375 -0.638 -13.762 1.00 90.62 173 ASP A CA 1
ATOM 1376 C C . ASP A 1 173 ? -13.447 -1.669 -14.436 1.00 90.62 173 ASP A C 1
ATOM 1378 O O . ASP A 1 173 ? -13.499 -1.824 -15.655 1.00 90.62 173 ASP A O 1
ATOM 1382 N N . GLY A 1 174 ? -12.645 -2.407 -13.658 1.00 89.50 174 GLY A N 1
ATOM 1383 C CA . GLY A 1 174 ? -11.721 -3.441 -14.137 1.00 89.50 174 GLY A CA 1
ATOM 1384 C C . GLY A 1 174 ? -10.361 -2.910 -14.603 1.00 89.50 174 GLY A C 1
ATOM 1385 O O . GLY A 1 174 ? -9.565 -3.662 -15.165 1.00 89.50 174 GLY A O 1
ATOM 1386 N N . GLY A 1 175 ? -10.098 -1.617 -14.402 1.00 93.31 175 GLY A N 1
ATOM 1387 C CA . GLY A 1 175 ? -8.785 -1.013 -14.603 1.00 93.31 175 GLY A CA 1
ATOM 1388 C C . GLY A 1 175 ? -7.795 -1.410 -13.507 1.00 93.31 175 GLY A C 1
ATOM 1389 O O . GLY A 1 175 ? -8.146 -2.015 -12.491 1.00 93.31 175 GLY A O 1
ATOM 1390 N N . LEU A 1 176 ? -6.527 -1.063 -13.709 1.00 95.44 176 LEU A N 1
ATOM 1391 C CA . LEU A 1 176 ? -5.457 -1.329 -12.748 1.00 95.44 176 LEU A CA 1
ATOM 1392 C C . LEU A 1 176 ? -4.889 -0.018 -12.226 1.00 95.44 176 LEU A C 1
ATOM 1394 O O . LEU A 1 176 ? -4.668 0.923 -12.986 1.00 95.44 176 LEU A O 1
ATOM 1398 N N . ALA A 1 177 ? -4.594 0.028 -10.933 1.00 93.75 177 ALA A N 1
ATOM 1399 C CA . ALA A 1 177 ? -3.956 1.164 -10.297 1.00 93.75 177 ALA A CA 1
ATOM 1400 C C . ALA A 1 177 ? -2.812 0.703 -9.391 1.00 93.75 177 ALA A C 1
ATOM 1402 O O . ALA A 1 177 ? -2.869 -0.349 -8.751 1.00 93.75 177 ALA A O 1
ATOM 1403 N N . GLN A 1 178 ? -1.770 1.526 -9.320 1.00 93.38 178 GLN A N 1
ATOM 1404 C CA . GLN A 1 178 ? -0.653 1.338 -8.407 1.00 93.38 178 GLN A CA 1
ATOM 1405 C C . GLN A 1 178 ? -0.387 2.619 -7.630 1.00 93.38 178 GLN A C 1
ATOM 1407 O O . GLN A 1 178 ? -0.522 3.726 -8.144 1.00 93.38 178 GLN A O 1
ATOM 1412 N N . TYR A 1 179 ? -0.008 2.451 -6.371 1.00 91.50 179 TYR A N 1
ATOM 1413 C CA . TYR A 1 179 ? 0.504 3.512 -5.525 1.00 91.50 179 TYR A CA 1
ATOM 1414 C C . TYR A 1 179 ? 1.836 3.072 -4.934 1.00 91.50 179 TYR A C 1
ATOM 1416 O O . TYR A 1 179 ? 1.921 2.016 -4.303 1.00 91.50 179 TYR A O 1
ATOM 1424 N N . VAL A 1 180 ? 2.861 3.897 -5.130 1.00 90.38 180 VAL A N 1
ATOM 1425 C CA . VAL A 1 180 ? 4.216 3.637 -4.650 1.00 90.38 180 VAL A CA 1
ATOM 1426 C C . VAL A 1 180 ? 4.519 4.565 -3.488 1.00 90.38 180 VAL A C 1
ATOM 1428 O O . VAL A 1 180 ? 4.301 5.776 -3.558 1.00 90.38 180 VAL A O 1
ATOM 1431 N N . ARG A 1 181 ? 5.044 3.994 -2.408 1.00 87.44 181 ARG A N 1
ATOM 1432 C CA . ARG A 1 181 ? 5.528 4.742 -1.257 1.00 87.44 181 ARG A CA 1
ATOM 1433 C C . ARG A 1 181 ? 7.007 4.464 -1.039 1.00 87.44 181 ARG A C 1
ATOM 1435 O O . ARG A 1 181 ? 7.374 3.330 -0.769 1.00 87.44 181 ARG A O 1
ATOM 1442 N N . ASP A 1 182 ? 7.795 5.531 -1.088 1.00 86.00 182 ASP A N 1
ATOM 1443 C CA . ASP A 1 182 ? 9.206 5.565 -0.700 1.00 86.00 182 ASP A CA 1
ATOM 1444 C C . ASP A 1 182 ? 9.336 5.934 0.794 1.00 86.00 182 ASP A C 1
ATOM 1446 O O . ASP A 1 182 ? 8.720 6.910 1.260 1.00 86.00 182 ASP A O 1
ATOM 1450 N N . TYR A 1 183 ? 10.074 5.120 1.553 1.00 80.81 183 TYR A N 1
ATOM 1451 C CA . TYR A 1 183 ? 10.368 5.329 2.974 1.00 80.81 183 TYR A CA 1
ATOM 1452 C C . TYR A 1 183 ? 11.791 5.829 3.261 1.00 80.81 183 TYR A C 1
ATOM 1454 O O . TYR A 1 183 ? 12.018 6.297 4.378 1.00 80.81 183 TYR A O 1
ATOM 1462 N N . ASP A 1 184 ? 12.693 5.817 2.278 1.00 74.69 184 ASP A N 1
ATOM 1463 C CA . ASP A 1 184 ? 14.086 6.268 2.425 1.00 74.69 184 ASP A CA 1
ATOM 1464 C C . ASP A 1 184 ? 14.232 7.796 2.202 1.00 74.69 184 ASP A C 1
ATOM 1466 O O . ASP A 1 184 ? 15.250 8.404 2.513 1.00 74.69 184 ASP A O 1
ATOM 1470 N N . ASP A 1 185 ? 13.166 8.461 1.729 1.00 62.72 185 ASP A N 1
ATOM 1471 C CA . ASP A 1 185 ? 13.042 9.929 1.587 1.00 62.72 185 ASP A CA 1
ATOM 1472 C C . ASP A 1 185 ? 14.222 10.579 0.831 1.00 62.72 185 ASP A C 1
ATOM 1474 O O . ASP A 1 185 ? 14.656 11.693 1.132 1.00 62.72 185 ASP A O 1
ATOM 1478 N N . ASN A 1 186 ? 14.711 9.903 -0.215 1.00 63.41 186 ASN A N 1
ATOM 1479 C CA . ASN A 1 186 ? 15.822 10.336 -1.078 1.00 63.41 186 ASN A CA 1
ATOM 1480 C C . ASN A 1 186 ? 15.503 11.551 -1.985 1.00 63.41 186 ASN A C 1
ATOM 1482 O O . ASN A 1 186 ? 16.203 11.818 -2.965 1.00 63.41 186 ASN A O 1
ATOM 1486 N N . GLY A 1 187 ? 14.459 12.317 -1.661 1.00 62.84 187 GLY A N 1
ATOM 1487 C CA . GLY A 1 187 ? 13.902 13.371 -2.506 1.00 62.84 187 GLY A CA 1
ATOM 1488 C C . GLY A 1 187 ? 13.046 12.823 -3.655 1.00 62.84 187 GLY A C 1
ATOM 1489 O O . GLY A 1 187 ? 13.146 11.663 -4.052 1.00 62.84 187 GLY A O 1
ATOM 1490 N N . GLN A 1 188 ? 12.162 13.661 -4.204 1.00 71.06 1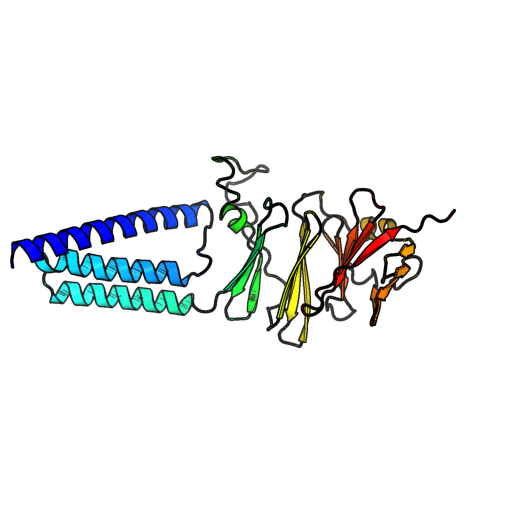88 GLN A N 1
ATOM 1491 C CA . GLN A 1 188 ? 11.366 13.280 -5.374 1.00 71.06 188 GLN A CA 1
ATOM 1492 C C . GLN A 1 188 ? 12.187 13.464 -6.653 1.00 71.06 188 GLN A C 1
ATOM 1494 O O . GLN A 1 188 ? 12.617 14.579 -6.944 1.00 71.06 188 GLN A O 1
ATOM 1499 N N . GLN A 1 189 ? 12.398 12.382 -7.410 1.00 80.81 189 GLN A N 1
ATOM 1500 C CA . GLN A 1 189 ? 12.912 12.470 -8.778 1.00 80.81 189 GLN A CA 1
ATOM 1501 C C . GLN A 1 189 ? 11.797 12.865 -9.745 1.00 80.81 189 GLN A C 1
ATOM 1503 O O . GLN A 1 189 ? 10.620 12.594 -9.503 1.00 80.81 189 GLN A O 1
ATOM 1508 N N . THR A 1 190 ? 12.183 13.481 -10.859 1.00 87.50 190 THR A N 1
ATOM 1509 C CA . THR A 1 190 ? 11.283 13.750 -11.983 1.00 87.50 190 THR A CA 1
ATOM 1510 C C . THR A 1 190 ? 11.462 12.710 -13.085 1.00 87.50 190 THR A C 1
ATOM 1512 O O . THR A 1 190 ? 12.483 12.020 -13.149 1.00 87.50 190 THR A O 1
ATOM 1515 N N . SER A 1 191 ? 10.501 12.628 -14.008 1.00 89.31 191 SER A N 1
ATOM 1516 C CA . SER A 1 191 ? 10.627 11.781 -15.201 1.00 89.31 191 SER A CA 1
ATOM 1517 C C . SER A 1 191 ? 11.872 12.127 -16.033 1.00 89.31 191 SER A C 1
ATOM 1519 O O . SER A 1 191 ? 12.510 11.222 -16.570 1.00 89.31 191 SER A O 1
ATOM 1521 N N . GLU A 1 192 ? 12.271 13.405 -16.084 1.00 89.81 192 GLU A N 1
ATOM 1522 C CA . GLU A 1 192 ? 13.471 13.866 -16.803 1.00 89.81 192 GLU A CA 1
ATOM 1523 C C . GLU A 1 192 ? 14.771 13.327 -16.187 1.00 89.81 192 GLU A C 1
ATOM 1525 O O . GLU A 1 192 ? 15.702 12.986 -16.919 1.00 89.81 192 GLU A O 1
ATOM 1530 N N . ASP A 1 193 ? 14.819 13.189 -14.859 1.00 89.44 193 ASP A N 1
ATOM 1531 C CA . ASP A 1 193 ? 15.973 12.632 -14.145 1.00 89.44 193 ASP A CA 1
ATOM 1532 C C . ASP A 1 193 ? 16.002 11.101 -14.208 1.00 89.44 193 ASP A C 1
ATOM 1534 O O . ASP A 1 193 ? 17.072 10.491 -14.271 1.00 89.44 193 ASP A O 1
ATOM 1538 N N . TRP A 1 194 ? 14.828 10.468 -14.170 1.00 91.94 194 TRP A N 1
ATOM 1539 C CA . TRP A 1 194 ? 14.691 9.020 -14.031 1.00 91.94 194 TRP A CA 1
ATOM 1540 C C . TRP A 1 194 ? 14.920 8.278 -15.355 1.00 91.94 194 TRP A C 1
ATOM 1542 O O . TRP A 1 194 ? 15.638 7.276 -15.392 1.00 91.94 194 TRP A O 1
ATOM 1552 N N . ILE A 1 195 ? 14.384 8.794 -16.470 1.00 92.06 195 ILE A N 1
ATOM 1553 C CA . ILE A 1 195 ? 14.488 8.156 -17.794 1.00 92.06 195 ILE A CA 1
ATOM 1554 C C . ILE A 1 195 ? 15.947 7.847 -18.187 1.00 92.06 195 ILE A C 1
ATOM 1556 O O . ILE A 1 195 ? 16.229 6.689 -18.506 1.00 92.06 195 ILE A O 1
ATOM 1560 N N . PRO A 1 196 ? 16.910 8.792 -18.130 1.00 90.69 196 PRO A N 1
ATOM 1561 C CA . PRO A 1 196 ? 18.300 8.513 -18.493 1.00 90.69 196 PRO A CA 1
ATOM 1562 C C . PRO A 1 196 ? 18.952 7.392 -17.675 1.00 90.69 196 PRO A C 1
ATOM 1564 O O . PRO A 1 196 ? 19.842 6.709 -18.182 1.00 90.69 196 PRO A O 1
ATOM 1567 N N . GLN A 1 197 ? 18.520 7.179 -16.427 1.00 90.00 197 GLN A N 1
ATOM 1568 C CA . GLN A 1 197 ? 19.097 6.161 -15.545 1.00 90.00 197 GLN A CA 1
ATOM 1569 C C . GLN A 1 197 ? 18.732 4.741 -15.996 1.00 90.00 197 GLN A C 1
ATOM 1571 O O . GLN A 1 197 ? 19.543 3.818 -15.868 1.00 90.00 197 GLN A O 1
ATOM 1576 N N . ILE A 1 198 ? 17.545 4.562 -16.583 1.00 91.38 198 ILE A N 1
ATOM 1577 C CA . ILE A 1 198 ? 17.059 3.241 -16.991 1.00 91.38 198 ILE A CA 1
ATOM 1578 C C . ILE A 1 198 ? 17.375 2.867 -18.444 1.00 91.38 198 ILE A C 1
ATOM 1580 O O . ILE A 1 198 ? 17.220 1.695 -18.795 1.00 91.38 198 ILE A O 1
ATOM 1584 N N . ILE A 1 199 ? 17.853 3.805 -19.277 1.00 92.81 199 ILE A N 1
ATOM 1585 C CA . ILE A 1 199 ? 18.218 3.552 -20.686 1.00 92.81 199 ILE A CA 1
ATOM 1586 C C . ILE A 1 199 ? 19.415 2.601 -20.753 1.00 92.81 199 ILE A C 1
ATOM 1588 O O . ILE A 1 199 ? 20.570 3.018 -20.734 1.00 92.81 199 ILE A O 1
ATOM 1592 N N . ASN A 1 200 ? 19.136 1.301 -20.806 1.00 90.81 200 ASN A N 1
ATOM 1593 C CA . ASN A 1 200 ? 20.093 0.202 -20.897 1.00 90.81 200 ASN A CA 1
ATOM 1594 C C . ASN A 1 200 ? 19.379 -1.064 -21.398 1.00 90.81 200 ASN A C 1
AT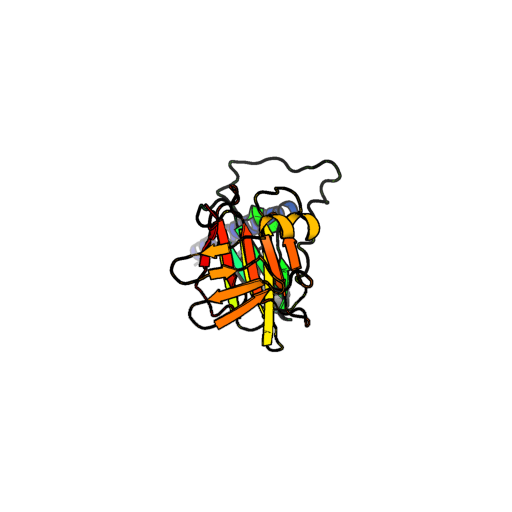OM 1596 O O . ASN A 1 200 ? 18.162 -1.091 -21.578 1.00 90.81 200 ASN A O 1
ATOM 1600 N N . ASN A 1 201 ? 20.149 -2.125 -21.633 1.00 94.06 201 ASN A N 1
ATOM 1601 C CA . ASN A 1 201 ? 19.579 -3.467 -21.712 1.00 94.06 201 ASN A CA 1
ATOM 1602 C C . ASN A 1 201 ? 19.677 -4.105 -20.328 1.00 94.06 201 ASN A C 1
ATOM 1604 O O . ASN A 1 201 ? 20.711 -3.979 -19.675 1.00 94.06 201 ASN A O 1
ATOM 1608 N N . TRP A 1 202 ? 18.632 -4.807 -19.910 1.00 96.25 202 TRP A N 1
ATOM 1609 C CA . TRP A 1 202 ? 18.565 -5.484 -18.622 1.00 96.25 202 TRP A CA 1
ATOM 1610 C C . TRP A 1 202 ? 18.111 -6.926 -18.818 1.00 96.25 202 TRP A C 1
ATOM 1612 O O . TRP A 1 202 ? 17.242 -7.204 -19.650 1.00 96.25 202 TRP A O 1
ATOM 1622 N N . THR A 1 203 ? 18.685 -7.848 -18.051 1.00 96.69 203 THR A N 1
ATOM 1623 C CA . THR A 1 203 ? 18.366 -9.275 -18.135 1.00 96.69 203 THR A CA 1
ATOM 1624 C C . THR A 1 203 ? 18.210 -9.886 -16.749 1.00 96.69 203 THR A C 1
ATOM 1626 O O . THR A 1 203 ? 19.013 -9.638 -15.854 1.00 96.69 203 THR A O 1
ATOM 1629 N N . GLY A 1 204 ? 17.174 -10.700 -16.582 1.00 93.62 204 GLY A N 1
ATOM 1630 C CA . GLY A 1 204 ? 16.969 -11.582 -15.436 1.00 93.62 204 GLY A CA 1
ATOM 1631 C C . GLY A 1 204 ? 16.943 -13.044 -15.884 1.00 93.62 204 GLY A C 1
ATOM 1632 O O . GLY A 1 204 ? 17.261 -13.358 -17.032 1.00 93.62 204 GLY A O 1
ATOM 1633 N N . SER A 1 205 ? 16.552 -13.944 -14.984 1.00 90.19 205 SER A N 1
ATOM 1634 C CA . SER A 1 205 ? 16.423 -15.377 -15.282 1.00 90.19 205 SER A CA 1
ATOM 1635 C C . SER A 1 205 ? 15.322 -15.683 -16.305 1.00 90.19 205 SER A C 1
ATOM 1637 O O . SER A 1 205 ? 15.463 -16.604 -17.106 1.00 90.19 205 SER A O 1
ATOM 1639 N N . ASP A 1 206 ? 14.246 -14.898 -16.300 1.00 92.94 206 ASP A N 1
ATOM 1640 C CA . ASP A 1 206 ? 13.038 -15.164 -17.086 1.00 92.94 206 ASP A CA 1
ATOM 1641 C C . ASP A 1 206 ? 12.317 -13.873 -17.528 1.00 92.94 206 ASP A C 1
ATOM 1643 O O . ASP A 1 206 ? 11.179 -13.901 -17.994 1.00 92.94 206 ASP A O 1
ATOM 1647 N N . ALA A 1 207 ? 13.021 -12.739 -17.456 1.00 95.69 207 ALA A N 1
ATOM 1648 C CA . ALA A 1 207 ? 12.581 -11.455 -17.987 1.00 95.69 207 ALA A CA 1
ATOM 1649 C C . ALA A 1 207 ? 13.740 -10.698 -18.652 1.00 95.69 207 ALA A C 1
ATOM 1651 O O . ALA A 1 207 ? 14.901 -10.850 -18.264 1.00 95.69 207 ALA A O 1
ATOM 1652 N N . THR A 1 208 ? 13.428 -9.850 -19.631 1.00 96.75 208 THR A N 1
ATOM 1653 C CA . THR A 1 208 ? 14.393 -8.926 -20.254 1.00 96.75 208 THR A CA 1
ATOM 1654 C C . THR A 1 208 ? 13.748 -7.571 -20.495 1.00 96.75 208 THR A C 1
ATOM 1656 O O . THR A 1 208 ? 12.606 -7.528 -20.947 1.00 96.75 208 THR A O 1
ATOM 1659 N N . LEU A 1 209 ? 14.488 -6.486 -20.287 1.00 96.50 209 LEU A N 1
ATOM 1660 C CA . LEU A 1 209 ? 14.049 -5.123 -20.591 1.00 96.50 209 LEU A CA 1
ATOM 1661 C C . LEU A 1 209 ? 15.028 -4.477 -21.573 1.00 96.50 209 LEU A C 1
ATOM 1663 O O . LEU A 1 209 ? 16.216 -4.340 -21.279 1.00 96.50 209 LEU A O 1
ATOM 1667 N N . ALA A 1 210 ? 14.526 -4.066 -22.734 1.00 94.06 210 ALA A N 1
ATOM 1668 C CA . ALA A 1 210 ? 15.284 -3.305 -23.720 1.00 94.06 210 ALA A CA 1
ATOM 1669 C C . ALA A 1 210 ? 14.843 -1.835 -23.687 1.00 94.06 210 ALA A C 1
ATOM 1671 O O . ALA A 1 210 ? 13.906 -1.442 -24.377 1.00 94.06 210 ALA A O 1
ATOM 1672 N N . ALA A 1 211 ? 15.538 -1.010 -22.901 1.00 90.06 211 ALA A N 1
ATOM 1673 C CA . ALA A 1 211 ? 15.205 0.402 -22.709 1.00 90.06 211 ALA A CA 1
ATOM 1674 C C . ALA A 1 211 ? 16.018 1.347 -23.623 1.00 90.06 211 ALA A C 1
ATOM 1676 O O . ALA A 1 211 ? 16.372 2.454 -23.237 1.00 90.06 211 ALA A O 1
ATOM 1677 N N . GLN A 1 212 ? 16.377 0.898 -24.831 1.00 85.12 212 GLN A N 1
ATOM 1678 C CA . GLN A 1 212 ? 17.173 1.672 -25.807 1.00 85.12 212 GLN A CA 1
ATOM 1679 C C . GLN A 1 212 ? 16.329 2.282 -26.943 1.00 85.12 212 GLN A C 1
ATOM 1681 O O . GLN A 1 212 ? 16.858 3.033 -27.759 1.00 85.12 212 GLN A O 1
ATOM 1686 N N . GLY A 1 213 ? 15.036 1.960 -27.010 1.00 81.88 213 GLY A N 1
ATOM 1687 C CA . GLY A 1 213 ? 14.063 2.514 -27.956 1.00 81.88 213 GLY A CA 1
ATOM 1688 C C . GLY A 1 213 ? 12.725 2.749 -27.257 1.00 81.88 213 GLY A C 1
ATOM 1689 O O . GLY A 1 213 ? 12.532 2.236 -26.161 1.00 81.88 213 GLY A O 1
ATOM 1690 N N . LEU A 1 214 ? 11.837 3.543 -27.861 1.00 85.94 214 LEU A N 1
ATOM 1691 C CA . LEU A 1 214 ? 10.514 3.841 -27.305 1.00 85.94 214 LEU A CA 1
ATOM 1692 C C . LEU A 1 214 ? 9.401 3.173 -28.128 1.00 85.94 214 LEU A C 1
ATOM 1694 O O . LEU A 1 214 ? 9.452 3.261 -29.360 1.00 85.94 214 LEU A O 1
ATOM 1698 N N . PRO A 1 215 ? 8.390 2.559 -27.479 1.00 93.44 215 PRO A N 1
ATOM 1699 C CA . PRO A 1 215 ? 8.309 2.283 -26.034 1.00 93.44 215 PRO A CA 1
ATOM 1700 C C . PRO A 1 215 ? 9.384 1.277 -25.578 1.00 93.44 215 PRO A C 1
ATOM 1702 O O . PRO A 1 215 ? 9.938 0.549 -26.401 1.00 93.44 215 PRO A O 1
ATOM 1705 N N . TYR A 1 216 ? 9.698 1.239 -24.278 1.00 95.19 216 TYR A N 1
ATOM 1706 C CA . TYR A 1 216 ? 10.629 0.240 -23.749 1.00 95.19 216 TYR A CA 1
ATOM 1707 C C . TYR A 1 216 ? 9.972 -1.142 -23.763 1.00 95.19 216 TYR A C 1
ATOM 1709 O O . TYR A 1 216 ? 8.887 -1.327 -23.207 1.00 95.19 216 TYR A O 1
ATOM 1717 N N . ASP A 1 217 ? 10.648 -2.124 -24.357 1.00 94.88 217 ASP A N 1
ATOM 1718 C CA . ASP A 1 217 ? 10.127 -3.485 -24.473 1.00 94.88 217 ASP A CA 1
ATOM 1719 C C . ASP A 1 217 ? 10.515 -4.314 -23.242 1.00 94.88 217 ASP A C 1
ATOM 1721 O O . ASP A 1 217 ? 11.664 -4.758 -23.112 1.00 94.88 217 ASP A O 1
ATOM 1725 N N . LEU A 1 218 ? 9.547 -4.566 -22.357 1.00 96.69 218 LEU A N 1
ATOM 1726 C CA . LEU A 1 218 ? 9.677 -5.511 -21.251 1.00 96.69 218 LEU A CA 1
ATOM 1727 C C . LEU A 1 218 ? 9.086 -6.864 -21.655 1.00 96.69 218 LEU A C 1
ATOM 1729 O O . LEU A 1 218 ? 7.881 -7.007 -21.845 1.00 96.69 218 LEU A O 1
ATOM 1733 N N . ARG A 1 219 ? 9.926 -7.893 -21.749 1.00 96.56 219 ARG A N 1
ATOM 1734 C CA . ARG A 1 219 ? 9.497 -9.267 -22.037 1.00 96.56 219 ARG A CA 1
ATOM 1735 C C . ARG A 1 219 ? 9.466 -10.071 -20.749 1.00 96.56 219 ARG A C 1
ATOM 1737 O O . ARG A 1 219 ? 10.496 -10.214 -20.093 1.00 96.56 219 ARG A O 1
ATOM 1744 N N . LEU A 1 220 ? 8.295 -10.604 -20.427 1.00 94.75 220 LEU A N 1
ATOM 1745 C CA . LEU A 1 220 ? 8.021 -11.481 -19.293 1.00 94.75 220 LEU A CA 1
ATOM 1746 C C . LEU A 1 220 ? 7.719 -12.903 -19.807 1.00 94.75 220 LEU A C 1
ATOM 1748 O O . LEU A 1 220 ? 7.489 -13.090 -21.004 1.00 94.75 220 LEU A O 1
ATOM 1752 N N . PRO A 1 221 ? 7.647 -13.930 -18.938 1.00 92.62 221 PRO A N 1
ATOM 1753 C CA . PRO A 1 221 ? 7.467 -15.317 -19.382 1.00 92.62 221 PRO A CA 1
ATOM 1754 C C . PRO A 1 221 ? 6.194 -15.577 -20.196 1.00 92.62 221 PRO A C 1
ATOM 1756 O O . PRO A 1 221 ? 6.148 -16.509 -20.997 1.00 92.62 221 PRO A O 1
ATOM 1759 N N . LYS A 1 222 ? 5.135 -14.798 -19.949 1.00 89.69 222 LYS A N 1
ATOM 1760 C CA . LYS A 1 222 ? 3.801 -15.010 -20.531 1.00 89.69 222 LYS A CA 1
ATOM 1761 C C . LYS A 1 222 ? 3.320 -13.859 -21.406 1.00 89.69 222 LYS A C 1
ATOM 1763 O O . LYS A 1 222 ? 2.290 -14.003 -22.056 1.00 89.69 222 LYS A O 1
ATOM 1768 N N . GLU A 1 223 ? 4.031 -12.739 -21.415 1.00 92.88 223 GLU A N 1
ATOM 1769 C CA . GLU A 1 223 ? 3.574 -11.516 -22.066 1.00 92.88 223 GLU A CA 1
ATOM 1770 C C . GLU A 1 223 ? 4.736 -10.577 -22.390 1.00 92.88 223 GLU A C 1
ATOM 1772 O O . GLU A 1 223 ? 5.858 -10.736 -21.912 1.00 92.88 223 GLU A O 1
ATOM 1777 N N . THR A 1 224 ? 4.463 -9.587 -23.231 1.00 93.75 224 THR A N 1
ATOM 1778 C CA . THR A 1 224 ? 5.360 -8.457 -23.472 1.00 93.75 224 THR A CA 1
ATOM 1779 C C . THR A 1 224 ? 4.597 -7.187 -23.144 1.00 93.75 224 THR A C 1
ATOM 1781 O O . THR A 1 224 ? 3.476 -7.010 -23.614 1.00 93.75 224 THR A O 1
ATOM 1784 N N . VAL A 1 225 ? 5.208 -6.333 -22.332 1.00 94.81 225 VAL A N 1
ATOM 1785 C CA . VAL A 1 225 ? 4.647 -5.070 -21.865 1.00 94.81 225 VAL A CA 1
ATOM 1786 C C . VAL A 1 225 ? 5.445 -3.939 -22.506 1.00 94.81 225 VAL A C 1
ATOM 1788 O O . VAL A 1 225 ? 6.671 -3.901 -22.400 1.00 94.81 225 VAL A O 1
ATOM 1791 N N . ALA A 1 226 ? 4.749 -3.033 -23.185 1.00 95.50 226 ALA A N 1
ATOM 1792 C CA . ALA A 1 226 ? 5.339 -1.831 -23.759 1.00 95.50 226 ALA A CA 1
ATOM 1793 C C . ALA A 1 226 ? 5.264 -0.698 -22.728 1.00 95.50 226 ALA A C 1
ATOM 1795 O O . ALA A 1 226 ? 4.173 -0.251 -22.382 1.00 95.50 226 ALA A O 1
ATOM 1796 N N . LEU A 1 227 ? 6.411 -0.243 -22.227 1.00 96.19 227 LEU A N 1
ATOM 1797 C CA . LEU A 1 227 ? 6.490 0.807 -21.212 1.00 96.19 227 LEU A CA 1
ATOM 1798 C C . LEU A 1 227 ? 6.819 2.142 -21.889 1.00 96.19 227 LEU A C 1
ATOM 1800 O O . LEU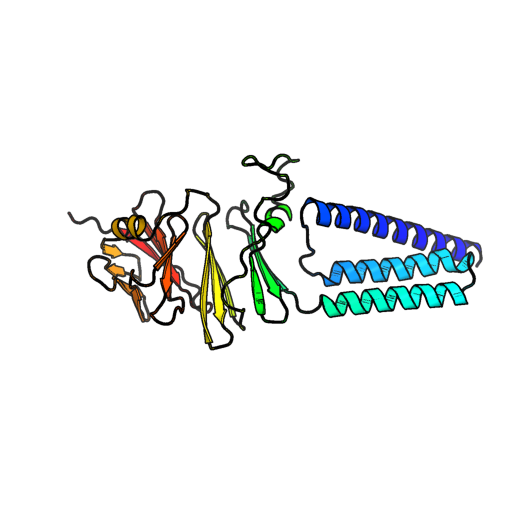 A 1 227 ? 7.954 2.367 -22.314 1.00 96.19 227 LEU A O 1
ATOM 1804 N N . ASN A 1 228 ? 5.825 3.022 -22.022 1.00 95.12 228 ASN A N 1
ATOM 1805 C CA . ASN A 1 228 ? 6.028 4.346 -22.606 1.00 95.12 228 ASN A CA 1
ATOM 1806 C C . ASN A 1 228 ? 6.360 5.379 -21.506 1.00 95.12 228 ASN A C 1
ATOM 1808 O O . ASN A 1 228 ? 5.529 5.597 -20.625 1.00 95.12 228 ASN A O 1
ATOM 1812 N N . PRO A 1 229 ? 7.531 6.043 -21.546 1.00 92.94 229 PRO A N 1
ATOM 1813 C CA . PRO A 1 229 ? 7.872 7.100 -20.597 1.00 92.94 229 PRO A CA 1
ATOM 1814 C C . PRO A 1 229 ? 6.968 8.342 -20.659 1.00 92.94 229 PRO A C 1
ATOM 1816 O O . PRO A 1 229 ? 6.988 9.124 -19.714 1.00 92.94 229 PRO A O 1
ATOM 1819 N N . ASP A 1 230 ? 6.170 8.531 -21.718 1.00 93.94 230 ASP A N 1
ATOM 1820 C CA . ASP A 1 230 ? 5.181 9.621 -21.784 1.00 93.94 230 ASP A CA 1
ATOM 1821 C C . ASP A 1 230 ? 4.084 9.484 -20.710 1.00 93.94 230 ASP A C 1
ATOM 1823 O O . ASP A 1 230 ? 3.452 10.468 -20.327 1.00 93.94 230 ASP A O 1
ATOM 1827 N N . TYR A 1 231 ? 3.877 8.263 -20.206 1.00 92.44 231 TYR A N 1
ATOM 1828 C CA . TYR A 1 231 ? 2.888 7.906 -19.188 1.00 92.44 231 TYR A CA 1
ATOM 1829 C C . TYR A 1 231 ? 3.579 7.405 -17.912 1.00 92.44 231 TYR A C 1
ATOM 1831 O O . TYR A 1 231 ? 3.224 6.376 -17.338 1.00 92.44 231 TYR A O 1
ATOM 1839 N N . LEU A 1 232 ? 4.637 8.109 -17.506 1.00 93.62 232 LEU A N 1
ATOM 1840 C CA . LEU A 1 232 ? 5.456 7.782 -16.343 1.00 93.62 232 LEU A CA 1
ATOM 1841 C C . LEU A 1 232 ? 5.189 8.748 -15.186 1.00 93.62 232 LEU A C 1
ATOM 1843 O O . LEU A 1 232 ? 5.328 9.961 -15.343 1.00 93.62 232 LEU A O 1
ATOM 1847 N N . ASP A 1 233 ? 4.918 8.187 -14.009 1.00 90.50 233 ASP A N 1
ATOM 1848 C CA . ASP A 1 233 ? 4.946 8.892 -12.725 1.00 90.50 233 ASP A CA 1
ATOM 1849 C C . ASP A 1 233 ? 6.132 8.407 -11.878 1.00 90.50 233 ASP A C 1
ATOM 1851 O O . ASP A 1 233 ? 6.416 7.208 -11.831 1.00 90.50 233 ASP A O 1
ATOM 1855 N N . VAL A 1 234 ? 6.845 9.319 -11.214 1.00 90.56 234 VAL A N 1
ATOM 1856 C CA . VAL A 1 234 ? 8.110 9.013 -10.524 1.00 90.56 234 VAL A CA 1
ATOM 1857 C C . VAL A 1 234 ? 8.026 9.357 -9.043 1.00 90.56 234 VAL A C 1
ATOM 1859 O O . VAL A 1 234 ? 7.525 10.401 -8.635 1.00 90.56 234 VAL A O 1
ATOM 1862 N N . THR A 1 235 ? 8.547 8.463 -8.206 1.00 87.94 235 THR A N 1
ATOM 1863 C CA . THR A 1 235 ? 8.706 8.668 -6.765 1.00 87.94 235 THR A CA 1
ATOM 1864 C C . THR A 1 235 ? 10.014 8.024 -6.318 1.00 87.94 235 THR A C 1
ATOM 1866 O O . THR A 1 235 ? 10.174 6.809 -6.410 1.00 87.94 235 THR A O 1
ATOM 1869 N N . GLY A 1 236 ? 10.963 8.834 -5.842 1.00 88.06 236 GLY A N 1
ATOM 1870 C CA . GLY A 1 236 ? 12.307 8.350 -5.514 1.00 88.06 236 GLY A CA 1
ATOM 1871 C C . GLY A 1 236 ? 12.972 7.713 -6.737 1.00 88.06 236 GLY A C 1
ATOM 1872 O O . GLY A 1 236 ? 12.986 8.301 -7.813 1.00 88.06 236 GLY A O 1
ATOM 1873 N N . LYS A 1 237 ? 13.490 6.493 -6.596 1.00 91.31 237 LYS A N 1
ATOM 1874 C CA . LYS A 1 237 ? 14.062 5.692 -7.697 1.00 91.31 237 LYS A CA 1
ATOM 1875 C C . LYS A 1 237 ? 13.046 4.757 -8.362 1.00 91.31 237 LYS A C 1
ATOM 1877 O O . LYS A 1 237 ? 13.425 3.924 -9.191 1.00 91.31 237 LYS A O 1
ATOM 1882 N N . ALA A 1 238 ? 11.767 4.892 -8.026 1.00 93.12 238 ALA A N 1
ATOM 1883 C CA . ALA A 1 238 ? 10.682 4.124 -8.613 1.00 93.12 238 ALA A CA 1
ATOM 1884 C C . ALA A 1 238 ? 9.944 4.927 -9.695 1.00 93.12 238 ALA A C 1
ATOM 1886 O O . ALA A 1 238 ? 9.592 6.087 -9.490 1.00 93.12 238 ALA A O 1
ATOM 1887 N N . GLY A 1 239 ? 9.674 4.284 -10.828 1.00 93.75 239 GLY A N 1
ATOM 1888 C CA . GLY A 1 239 ? 8.902 4.813 -11.945 1.00 93.75 239 GLY A CA 1
ATOM 1889 C C . GLY A 1 239 ? 7.702 3.919 -12.247 1.00 93.75 239 GLY A C 1
ATOM 1890 O O . GLY A 1 239 ? 7.874 2.750 -12.598 1.00 93.75 239 GLY A O 1
ATOM 1891 N N . SER A 1 240 ? 6.491 4.451 -12.097 1.00 94.81 240 SER A N 1
ATOM 1892 C CA . SER A 1 240 ? 5.230 3.762 -12.385 1.00 94.81 240 SER A CA 1
ATOM 1893 C C . SER A 1 240 ? 4.750 4.112 -13.784 1.00 94.81 240 SER A C 1
ATOM 1895 O O . SER A 1 240 ? 4.496 5.277 -14.081 1.00 94.81 240 SER A O 1
ATOM 1897 N N . PHE A 1 241 ? 4.621 3.098 -14.635 1.00 96.81 241 PHE A N 1
ATOM 1898 C CA . PHE A 1 241 ? 4.173 3.257 -16.013 1.00 96.81 241 PHE A CA 1
ATOM 1899 C C . PHE A 1 241 ? 2.689 2.957 -16.130 1.00 96.81 241 PHE A C 1
ATOM 1901 O O . PHE A 1 241 ? 2.207 1.942 -15.610 1.00 96.81 241 PHE A O 1
ATOM 1908 N N . THR A 1 242 ? 1.988 3.805 -16.869 1.00 95.88 242 THR A N 1
ATOM 1909 C CA . THR A 1 242 ? 0.587 3.617 -17.225 1.00 95.88 242 THR A CA 1
ATOM 1910 C C . THR A 1 242 ? 0.405 3.478 -18.737 1.00 95.88 242 THR A C 1
ATOM 1912 O O . THR A 1 242 ? 1.320 3.721 -19.527 1.00 95.88 242 THR A O 1
ATOM 1915 N N . ASP A 1 243 ? -0.770 3.012 -19.151 1.00 94.81 243 ASP A N 1
ATOM 1916 C CA . ASP A 1 243 ? -1.219 3.131 -20.536 1.00 94.81 243 ASP A CA 1
ATOM 1917 C C . ASP A 1 243 ? -1.769 4.542 -20.827 1.00 94.81 243 ASP A C 1
ATOM 1919 O O . ASP A 1 243 ? -1.862 5.399 -19.944 1.00 94.81 243 ASP A O 1
ATOM 1923 N N . GLU A 1 244 ? -2.169 4.795 -22.077 1.00 92.88 244 GLU A N 1
ATOM 1924 C CA . GLU A 1 244 ? -2.715 6.099 -22.487 1.00 92.88 244 GLU A CA 1
ATOM 1925 C C . GLU A 1 244 ? -4.023 6.462 -21.757 1.00 92.88 244 GLU A C 1
ATOM 1927 O O . GLU A 1 244 ? -4.422 7.627 -21.730 1.00 92.88 244 GLU A O 1
ATOM 1932 N N . GLN A 1 245 ? -4.715 5.466 -21.197 1.00 91.19 245 GLN A N 1
ATOM 1933 C CA . GLN A 1 245 ? -5.949 5.623 -20.432 1.00 91.19 245 GLN A CA 1
ATOM 1934 C C . GLN A 1 245 ? -5.679 5.834 -18.932 1.00 91.19 245 GLN A C 1
ATOM 1936 O O . GLN A 1 245 ? -6.610 6.139 -18.187 1.00 91.19 245 GLN A O 1
ATOM 1941 N N . GLY A 1 246 ? -4.421 5.729 -18.495 1.00 89.88 246 GLY A N 1
ATOM 1942 C CA . GLY A 1 246 ? -4.001 5.895 -17.109 1.00 89.88 246 GLY A CA 1
ATOM 1943 C C . GLY A 1 246 ? -4.062 4.620 -16.264 1.00 89.88 246 GLY A C 1
ATOM 1944 O O . GLY A 1 246 ? -3.861 4.717 -15.052 1.00 89.88 246 GLY A O 1
ATOM 1945 N N . ASN A 1 247 ? -4.305 3.444 -16.855 1.00 94.75 247 ASN A N 1
ATOM 1946 C CA . ASN A 1 247 ? -4.225 2.177 -16.127 1.00 94.75 247 ASN A CA 1
ATOM 1947 C C . ASN A 1 247 ? -2.765 1.817 -15.872 1.00 94.75 247 ASN A C 1
ATOM 1949 O O . ASN A 1 247 ? -1.931 1.879 -16.773 1.00 94.75 247 ASN A O 1
ATOM 1953 N N . ALA A 1 248 ? -2.455 1.392 -14.654 1.00 95.88 248 ALA A N 1
ATOM 1954 C CA . ALA A 1 248 ? -1.122 0.951 -14.284 1.00 95.88 248 ALA A CA 1
ATOM 1955 C C . ALA A 1 248 ? -0.731 -0.335 -15.025 1.00 95.88 248 ALA A C 1
ATOM 1957 O O . ALA A 1 248 ? -1.456 -1.330 -15.003 1.00 95.88 248 ALA A O 1
ATOM 1958 N N . LEU A 1 249 ? 0.455 -0.323 -15.630 1.00 96.75 249 LEU A N 1
ATOM 1959 C CA . LEU A 1 249 ? 1.099 -1.500 -16.215 1.00 96.75 249 LEU A CA 1
ATOM 1960 C C . LEU A 1 249 ? 2.013 -2.166 -15.178 1.00 96.75 249 LEU A C 1
ATOM 1962 O O . LEU A 1 249 ? 1.973 -3.381 -14.971 1.00 96.75 249 LEU A O 1
ATOM 1966 N N . GLY A 1 250 ? 2.790 -1.350 -14.466 1.00 96.75 250 GLY A N 1
ATOM 1967 C CA . GLY A 1 250 ? 3.689 -1.783 -13.405 1.00 96.75 250 GLY A CA 1
ATOM 1968 C C . GLY A 1 250 ? 4.670 -0.688 -12.991 1.00 96.75 250 GLY A C 1
ATOM 1969 O O . GLY A 1 250 ? 4.774 0.358 -13.638 1.00 96.75 250 GLY A O 1
ATOM 1970 N N . THR A 1 251 ? 5.441 -0.966 -11.945 1.00 97.00 251 THR A N 1
ATOM 1971 C CA . THR A 1 251 ? 6.490 -0.077 -11.435 1.00 97.00 251 THR A CA 1
ATOM 1972 C C . THR A 1 251 ? 7.863 -0.693 -11.681 1.00 97.00 251 THR A C 1
ATOM 1974 O O . THR A 1 251 ? 8.080 -1.868 -11.385 1.00 97.00 251 THR A O 1
ATOM 1977 N N . LEU A 1 252 ? 8.806 0.101 -12.189 1.00 96.81 252 LEU A N 1
ATOM 1978 C CA . LEU A 1 252 ? 10.234 -0.216 -12.205 1.00 96.81 252 LEU A CA 1
ATOM 1979 C C . LEU A 1 252 ? 10.940 0.511 -11.060 1.00 96.81 252 LEU A C 1
ATOM 1981 O O . LEU A 1 252 ? 10.713 1.697 -10.857 1.00 96.81 252 LEU A O 1
ATOM 1985 N N . ILE A 1 253 ? 11.821 -0.178 -10.342 1.00 95.19 253 ILE A N 1
ATOM 1986 C CA . ILE A 1 253 ? 12.565 0.367 -9.200 1.00 95.19 253 ILE A CA 1
ATOM 1987 C C . ILE A 1 253 ? 14.046 0.147 -9.453 1.00 95.19 253 ILE A C 1
ATOM 1989 O O . ILE A 1 253 ? 14.475 -0.992 -9.637 1.00 95.19 253 ILE A O 1
ATOM 1993 N N . LEU A 1 254 ? 14.817 1.230 -9.497 1.00 93.62 254 LEU A N 1
ATOM 1994 C CA . LEU A 1 254 ? 16.260 1.166 -9.694 1.00 93.62 254 LEU A CA 1
ATOM 1995 C C . LEU A 1 254 ? 16.973 0.956 -8.351 1.00 93.62 254 LEU A C 1
ATOM 1997 O O . LEU A 1 254 ? 16.705 1.678 -7.389 1.00 93.62 254 LEU A O 1
ATOM 2001 N N . SER A 1 255 ? 17.906 0.003 -8.304 1.00 92.25 255 SER A N 1
ATOM 2002 C CA . SER A 1 255 ? 18.744 -0.241 -7.127 1.00 92.25 255 SER A CA 1
ATOM 2003 C C . SER A 1 255 ? 19.659 0.943 -6.817 1.00 92.25 255 SER A C 1
ATOM 2005 O O . SER A 1 255 ? 19.952 1.785 -7.672 1.00 92.25 255 SER A O 1
ATOM 2007 N N . GLU A 1 256 ? 20.171 0.999 -5.586 1.00 85.69 256 GLU A N 1
ATOM 2008 C CA . GLU A 1 256 ? 21.043 2.094 -5.161 1.00 85.69 256 GLU A CA 1
ATOM 2009 C C . GLU A 1 256 ? 22.287 2.269 -6.029 1.00 85.69 256 GLU A C 1
ATOM 2011 O O . GLU A 1 256 ? 22.657 3.397 -6.356 1.00 85.69 256 GLU A O 1
ATOM 2016 N N . ASP A 1 257 ? 22.894 1.150 -6.416 1.00 87.94 257 ASP A N 1
ATOM 2017 C CA . ASP A 1 257 ? 24.105 1.086 -7.227 1.00 87.94 257 ASP A CA 1
ATOM 2018 C C . ASP A 1 257 ? 23.846 1.262 -8.736 1.00 87.94 257 ASP A C 1
ATOM 2020 O O . ASP A 1 257 ? 24.795 1.310 -9.519 1.00 87.94 257 ASP A O 1
ATOM 2024 N N . GLY A 1 258 ? 22.575 1.356 -9.151 1.00 88.19 258 GLY A N 1
ATOM 2025 C CA . GLY A 1 258 ? 22.163 1.516 -10.546 1.00 88.19 258 GLY A CA 1
ATOM 2026 C C . GLY A 1 258 ? 22.412 0.293 -11.436 1.00 88.19 258 GLY A C 1
ATOM 2027 O O . GLY A 1 258 ? 22.349 0.412 -12.664 1.00 88.19 258 GLY A O 1
ATOM 2028 N N . ASN A 1 259 ? 22.713 -0.870 -10.849 1.00 92.69 259 ASN A N 1
ATOM 2029 C CA . ASN A 1 259 ? 23.031 -2.092 -11.593 1.00 92.69 259 ASN A CA 1
ATOM 2030 C C . ASN A 1 259 ? 21.860 -3.065 -11.698 1.00 92.69 259 ASN A C 1
ATOM 2032 O O . ASN A 1 259 ? 21.923 -3.993 -12.508 1.00 92.69 259 ASN A O 1
ATOM 2036 N N . GLN A 1 260 ? 20.797 -2.870 -10.921 1.00 94.94 260 GLN A N 1
ATOM 2037 C CA . GLN A 1 260 ? 19.594 -3.687 -10.972 1.00 94.94 260 GLN A CA 1
ATOM 2038 C C . GLN A 1 260 ? 18.353 -2.821 -11.141 1.00 94.94 260 GLN A C 1
ATOM 2040 O O . GLN A 1 260 ? 18.265 -1.710 -10.624 1.00 94.94 260 GLN A O 1
ATOM 2045 N N . VAL A 1 261 ? 17.378 -3.360 -11.863 1.00 95.69 261 VAL A N 1
ATOM 2046 C CA . VAL A 1 261 ? 16.027 -2.824 -11.917 1.00 95.69 261 VAL A CA 1
ATOM 2047 C C . VAL A 1 261 ? 15.053 -3.926 -11.542 1.00 95.69 261 VAL A C 1
ATOM 2049 O O . VAL A 1 261 ? 15.135 -5.047 -12.044 1.00 95.69 261 VAL A O 1
ATOM 2052 N N . THR A 1 262 ? 14.130 -3.613 -10.649 1.00 96.88 262 THR A N 1
ATOM 2053 C CA . THR A 1 262 ? 13.086 -4.533 -10.217 1.00 96.88 262 THR A CA 1
ATOM 2054 C C . THR A 1 262 ? 11.755 -4.090 -10.802 1.00 96.88 262 THR A C 1
ATOM 2056 O O . THR A 1 262 ? 11.350 -2.947 -10.623 1.00 96.88 262 THR A O 1
ATOM 2059 N N . TYR A 1 263 ? 11.075 -4.990 -11.508 1.00 97.12 263 TYR A N 1
ATOM 2060 C CA . TYR A 1 263 ? 9.738 -4.781 -12.050 1.00 97.12 263 TYR A CA 1
ATOM 2061 C C . TYR A 1 263 ? 8.677 -5.427 -11.162 1.00 97.12 263 TYR A C 1
ATOM 2063 O O . TYR A 1 263 ? 8.698 -6.643 -10.939 1.00 97.12 263 TYR A O 1
ATOM 2071 N N . VAL A 1 264 ? 7.725 -4.611 -10.714 1.00 97.19 264 VAL A N 1
ATOM 2072 C CA . VAL A 1 264 ? 6.555 -5.017 -9.934 1.00 97.19 264 VAL A CA 1
ATOM 2073 C C . VAL A 1 264 ? 5.297 -4.844 -10.797 1.00 97.19 264 VAL A C 1
ATOM 2075 O O . VAL A 1 264 ? 4.873 -3.708 -11.033 1.00 97.19 264 VAL A O 1
ATOM 2078 N N . PRO A 1 265 ? 4.668 -5.940 -11.263 1.00 96.44 265 PRO A N 1
ATOM 2079 C CA . PRO A 1 265 ? 3.468 -5.867 -12.097 1.00 96.44 265 PRO A CA 1
ATOM 2080 C C . PRO A 1 265 ? 2.284 -5.227 -11.364 1.00 96.44 265 PRO A C 1
ATOM 2082 O O . PRO A 1 265 ? 2.069 -5.526 -10.185 1.00 96.44 265 PRO A O 1
ATOM 2085 N N . ALA A 1 266 ? 1.475 -4.431 -12.071 1.00 95.69 266 ALA A N 1
ATOM 2086 C CA . ALA A 1 266 ? 0.276 -3.804 -11.506 1.00 95.69 266 ALA A CA 1
ATOM 2087 C C . ALA A 1 266 ? -0.888 -4.771 -11.279 1.00 95.69 266 ALA A C 1
ATOM 2089 O O . ALA A 1 266 ? -1.724 -4.530 -10.413 1.00 95.69 266 ALA A O 1
ATOM 2090 N N . ASN A 1 267 ? -0.940 -5.886 -12.008 1.00 94.75 267 ASN A N 1
ATOM 2091 C CA . ASN A 1 267 ? -1.995 -6.875 -11.833 1.00 94.75 267 ASN A CA 1
ATOM 2092 C C . ASN A 1 267 ? -1.890 -7.547 -10.443 1.00 94.75 267 ASN A C 1
ATOM 2094 O O . ASN A 1 267 ? -0.902 -8.249 -10.188 1.00 94.75 267 ASN A O 1
ATOM 2098 N N . PRO A 1 268 ? -2.896 -7.415 -9.553 1.00 91.81 268 PRO A N 1
ATOM 2099 C CA . PRO A 1 268 ? -2.853 -8.001 -8.213 1.00 91.81 268 PRO A CA 1
ATOM 2100 C C . PRO A 1 268 ? -2.756 -9.531 -8.183 1.00 91.81 268 PRO A C 1
ATOM 2102 O O . PRO A 1 268 ? -2.249 -10.108 -7.220 1.00 91.81 268 PRO A O 1
ATOM 2105 N N . GLN A 1 269 ? -3.200 -10.203 -9.247 1.00 91.31 269 GLN A N 1
ATOM 2106 C CA . GLN A 1 269 ? -3.120 -11.658 -9.369 1.00 91.31 269 GLN A CA 1
ATOM 2107 C C . GLN A 1 269 ? -1.707 -12.141 -9.736 1.00 91.31 269 GLN A C 1
ATOM 2109 O O . GLN A 1 269 ? -1.362 -13.307 -9.518 1.00 91.31 269 GLN A O 1
ATOM 2114 N N . GLN A 1 270 ? -0.856 -11.254 -10.259 1.00 90.88 270 GLN A N 1
ATOM 2115 C CA . GLN A 1 270 ? 0.528 -11.565 -10.597 1.00 90.88 270 GLN A CA 1
ATOM 2116 C C . GLN A 1 270 ? 1.443 -11.303 -9.398 1.00 90.88 270 GLN A C 1
ATOM 2118 O O . GLN A 1 270 ? 1.835 -10.175 -9.108 1.00 90.88 270 GLN A O 1
ATOM 2123 N N . LYS A 1 271 ? 1.805 -12.383 -8.701 1.00 85.38 271 LYS A N 1
ATOM 2124 C CA . LYS A 1 271 ? 2.617 -12.339 -7.470 1.00 85.38 271 LYS A CA 1
ATOM 2125 C C . LYS A 1 271 ? 4.128 -12.338 -7.702 1.00 85.38 271 LYS A C 1
ATOM 2127 O O . LYS A 1 271 ? 4.891 -12.281 -6.745 1.00 85.38 271 LYS A O 1
ATOM 2132 N N . THR A 1 272 ? 4.566 -12.498 -8.946 1.00 91.38 272 THR A N 1
ATOM 2133 C CA . THR A 1 272 ? 5.991 -12.577 -9.271 1.00 91.38 272 THR A CA 1
ATOM 2134 C C . THR A 1 272 ? 6.527 -11.186 -9.565 1.00 91.38 272 THR A C 1
ATOM 2136 O O . THR A 1 272 ? 6.078 -10.535 -10.505 1.00 91.38 272 THR A O 1
ATOM 2139 N N . THR A 1 273 ? 7.509 -10.778 -8.771 1.00 93.94 273 THR A N 1
ATOM 2140 C CA . THR A 1 273 ? 8.369 -9.621 -9.020 1.00 93.94 273 THR A CA 1
ATOM 2141 C C . THR A 1 273 ? 9.600 -10.078 -9.799 1.00 93.94 273 THR A C 1
ATOM 2143 O O . THR A 1 273 ? 10.098 -11.183 -9.574 1.00 93.94 273 THR A O 1
ATOM 2146 N N . TYR A 1 274 ? 10.091 -9.249 -10.720 1.00 95.81 274 TYR A N 1
ATOM 2147 C CA . TYR A 1 274 ? 11.200 -9.606 -11.607 1.00 95.81 274 TYR A CA 1
ATOM 2148 C C . TYR A 1 274 ? 12.379 -8.668 -11.390 1.00 95.81 274 TYR A C 1
ATOM 2150 O O . TYR A 1 274 ? 12.284 -7.483 -11.689 1.00 95.81 274 TYR A O 1
ATOM 2158 N N . THR A 1 275 ? 13.503 -9.198 -10.924 1.00 95.94 275 THR A N 1
ATOM 2159 C CA . THR A 1 275 ? 14.752 -8.436 -10.816 1.00 95.94 275 THR A CA 1
ATOM 2160 C C . THR A 1 275 ? 15.610 -8.688 -12.048 1.00 95.94 275 THR A C 1
ATOM 2162 O O . THR A 1 275 ? 15.870 -9.835 -12.419 1.00 95.94 275 THR A O 1
ATOM 2165 N N . LEU A 1 276 ? 16.038 -7.610 -12.697 1.00 96.62 276 LEU A N 1
ATOM 2166 C CA . LEU A 1 276 ? 16.885 -7.631 -13.880 1.00 96.62 276 LEU A CA 1
ATOM 2167 C C . LEU A 1 276 ? 18.195 -6.906 -13.587 1.00 96.62 276 LEU A C 1
ATOM 2169 O O . LEU A 1 276 ? 18.203 -5.839 -12.981 1.00 96.62 276 LEU A O 1
ATOM 2173 N N . THR A 1 277 ? 19.298 -7.448 -14.082 1.00 96.62 277 THR A N 1
ATOM 2174 C CA . THR A 1 277 ? 20.625 -6.844 -13.963 1.00 96.62 277 THR A CA 1
ATOM 2175 C C . THR A 1 277 ? 20.992 -6.144 -15.262 1.00 96.62 277 THR A C 1
ATOM 2177 O O . THR A 1 277 ? 20.695 -6.633 -16.357 1.00 96.62 277 THR A O 1
ATOM 2180 N N . LYS A 1 278 ? 21.658 -4.999 -15.146 1.00 94.50 278 LYS A N 1
ATOM 2181 C CA . LYS A 1 278 ? 22.178 -4.230 -16.271 1.00 94.50 278 LYS A CA 1
ATOM 2182 C C . LYS A 1 278 ? 23.148 -5.072 -17.097 1.00 94.50 278 LYS A C 1
ATOM 2184 O O . LYS A 1 278 ? 24.084 -5.674 -16.575 1.00 94.50 278 LYS A O 1
ATOM 2189 N N . VAL A 1 279 ? 22.938 -5.097 -18.406 1.00 92.69 279 VAL A N 1
ATOM 2190 C CA . VAL A 1 279 ? 23.855 -5.717 -19.360 1.00 92.69 279 VAL A CA 1
ATOM 2191 C C . VAL A 1 279 ? 24.944 -4.700 -19.678 1.00 92.69 279 VAL A C 1
ATOM 2193 O O . VAL A 1 279 ? 24.699 -3.719 -20.383 1.00 92.69 279 VAL A O 1
ATOM 2196 N N . ASN A 1 280 ? 26.150 -4.931 -19.168 1.00 78.06 280 ASN A N 1
ATOM 2197 C CA . ASN A 1 280 ? 27.313 -4.158 -19.583 1.00 78.06 280 ASN A CA 1
ATOM 2198 C C . ASN A 1 280 ? 27.638 -4.521 -21.038 1.00 78.06 280 ASN A C 1
ATOM 2200 O O . ASN A 1 280 ? 27.808 -5.694 -21.366 1.00 78.06 280 ASN A O 1
ATOM 2204 N N . LYS A 1 281 ? 27.658 -3.521 -21.925 1.00 60.09 281 LYS A N 1
ATOM 2205 C CA . LYS A 1 281 ? 28.250 -3.686 -23.255 1.00 60.09 281 LYS A CA 1
ATOM 2206 C C . LYS A 1 281 ? 29.766 -3.635 -23.066 1.00 60.09 281 LYS A C 1
ATOM 2208 O O . LYS A 1 281 ? 30.272 -2.585 -22.672 1.00 60.09 281 LYS A O 1
ATOM 2213 N N . ASP A 1 282 ? 30.430 -4.766 -23.288 1.00 47.53 282 ASP A N 1
ATOM 2214 C CA . ASP A 1 282 ? 31.878 -4.818 -23.527 1.00 47.53 282 ASP A CA 1
ATOM 2215 C C . ASP A 1 282 ? 32.254 -4.032 -24.797 1.00 47.53 282 ASP A C 1
ATOM 2217 O O . ASP A 1 282 ? 31.438 -4.020 -25.757 1.00 47.53 282 ASP A O 1
#

pLDDT: mean 80.55, std 17.47, range [29.08, 97.19]

Sequence (282 aa):
MKKQRSVLTTIAFVLAFLLLFIQGILAVFRYWFQLEFNNPLLFYGINVGIVCLATLAIAPYINRRILFVLSGILLVLQGFAMYVGAGTRSIASESPDGTHLFMVQAQPNGQLTYRRDLYYQIPQLQRFLPVPSLTTAPYSLSANGGGLNYPLGDDYKIDWVDDYAIFSYETPDGGLAQYVRDYDDNGQQTSEDWIPQIINNWTGSDATLAAQGLPYDLRLPKETVALNPDYLDVTGKAGSFTDEQGNALGTLILSEDGNQVTYVPANPQQKTTYTLTKVNKD

Organism: NCBI:txid57732

Foldseek 3Di:
DVVVLVVLLVVLVVLLVVLVVVLVVVVVCCVQLVDDDQQNLVSLVSQLSSLVSVLSNCVVPDDNVVSVVVSVVSNVVSVVVSVQSPQWHKDWDAAPVRQDIWIWIQHNVQWIFTAPSCRVVDPPCVVPDDDDDPDDDPPPPPRRRDGDPAGADDFWDWDDDPQKIKIWGAGNVRFIDIDIDGPVCQDWDDLVRQLVLPQAWWDFPAWIWHSVDAQIWIDGNPDIDRFGSVQWDTGRQKIWGDDPVNGTQWIWGADPVSFKIKTDGNPRVDPDITIIGGDDDD